Protein AF-A0A7S0Y2X8-F1 (afdb_monomer_lite)

Organism: Hemiselmis andersenii (NCBI:txid464988)

Foldseek 3Di:
DVVVCPPPDLPPPPPDAADEDPDPLVCPVVSLVVDDPVCNLRYEADDQPAFPSGPLPDPHHKYKLDLKDWDDDDPPDPTGQIGRQQLLMEMEHDCRVVVCVVCVVNVRRYHDDDPLSRVLSSVLSLLLLLQQLLQCVLVVHFASLVCLVPPVVSSLVSSVLSVVCCCVVVVHDHDPPSSVSSSSSSNRDGDTRDQALRSCVVLQVQQVVCVVVVHHRSNVSSNVSCVVVVNYDD

pLDDT: mean 84.45, std 15.98, range [30.27, 98.25]

Radius of gyration: 18.48 Å; chains: 1; bounding box: 47×38×49 Å

Sequence (234 aa):
EYKYQLREHPGNAPKDGPIYLAVPTEKIDELYEATPEERRDDLVYMGSHGDDAGPSKKEGGTKAAIFFQVDTPTDGEPYGKVIDPSGMSVVSGKWAGDFARRCMKADIQTHIGTPEQLEAAQLTYLLWLCSVHTVGKLHGKVHVAEVEKEHGEEFESMLRELAGVLVKEKGVTLIDDFVTRLREYTAGLDARVVVKPARHKMFWDISQAHRQNKEEDPCPQHSKALKKLKAIPS

Structure (mmCIF, N/CA/C/O backbone):
data_AF-A0A7S0Y2X8-F1
#
_entry.id   AF-A0A7S0Y2X8-F1
#
loop_
_atom_site.group_PDB
_atom_site.id
_atom_site.type_symbol
_atom_site.label_atom_id
_atom_site.label_alt_id
_atom_site.label_comp_id
_atom_site.label_asym_id
_atom_site.label_entity_id
_atom_site.label_seq_id
_atom_site.pdbx_PDB_ins_code
_atom_site.Cartn_x
_atom_site.Cartn_y
_atom_site.Cartn_z
_atom_site.occupancy
_atom_site.B_iso_or_equiv
_atom_site.auth_seq_id
_atom_site.auth_comp_id
_atom_site.auth_asym_id
_atom_site.auth_atom_id
_atom_site.pdbx_PDB_model_num
ATOM 1 N N . GLU A 1 1 ? 10.217 15.573 -19.623 1.00 33.38 1 GLU A N 1
ATOM 2 C CA . GLU A 1 1 ? 10.209 14.436 -20.575 1.00 33.38 1 GLU A CA 1
ATOM 3 C C . GLU A 1 1 ? 9.087 13.409 -20.366 1.00 33.38 1 GLU A C 1
ATOM 5 O O . GLU A 1 1 ? 8.541 12.959 -21.359 1.00 33.38 1 GLU A O 1
ATOM 10 N N . TYR A 1 2 ? 8.619 13.095 -19.149 1.00 34.34 2 TYR A N 1
ATOM 11 C CA . TYR A 1 2 ? 7.525 12.110 -18.966 1.00 34.34 2 TYR A CA 1
ATOM 12 C C . TYR A 1 2 ? 6.131 12.542 -19.471 1.00 34.34 2 TYR A C 1
ATOM 14 O O . TYR A 1 2 ? 5.359 11.710 -19.935 1.00 34.34 2 TYR A O 1
ATOM 22 N N . LYS A 1 3 ? 5.812 13.847 -19.494 1.00 30.27 3 LYS A N 1
ATOM 23 C CA . LYS A 1 3 ? 4.599 14.358 -20.176 1.00 30.27 3 LYS A CA 1
ATOM 24 C C . LYS A 1 3 ? 4.653 14.224 -21.708 1.00 30.27 3 LYS A C 1
ATOM 26 O O . LYS A 1 3 ? 3.606 14.276 -22.345 1.00 30.27 3 LYS A O 1
ATOM 31 N N . TYR A 1 4 ? 5.845 14.047 -22.284 1.00 34.72 4 TYR A N 1
ATOM 32 C CA . TYR A 1 4 ? 6.052 13.875 -23.727 1.00 34.72 4 TYR A CA 1
ATOM 33 C C . TYR A 1 4 ? 5.829 12.421 -24.184 1.00 34.72 4 TYR A C 1
ATOM 35 O O . TYR A 1 4 ? 5.588 12.182 -25.359 1.00 34.72 4 TYR A O 1
ATOM 43 N N . GLN A 1 5 ? 5.848 11.448 -23.264 1.00 40.06 5 GLN A N 1
ATOM 44 C CA . GLN A 1 5 ? 5.756 10.020 -23.595 1.00 40.06 5 GLN A CA 1
ATOM 45 C C . GLN A 1 5 ? 4.328 9.500 -23.818 1.00 40.06 5 GLN A C 1
ATOM 47 O O . GLN A 1 5 ? 4.178 8.378 -24.280 1.00 40.06 5 GLN A O 1
ATOM 52 N N . LEU A 1 6 ? 3.292 10.283 -23.495 1.00 42.75 6 LEU A N 1
ATOM 53 C CA . LEU A 1 6 ? 1.897 9.815 -23.507 1.00 42.75 6 LEU A CA 1
ATOM 54 C C . LEU A 1 6 ? 0.998 10.499 -24.547 1.00 42.75 6 LEU A C 1
ATOM 56 O O . LEU A 1 6 ? -0.088 9.997 -24.810 1.00 42.75 6 LEU A O 1
ATOM 60 N N . ARG A 1 7 ? 1.395 11.646 -25.120 1.00 37.41 7 ARG A N 1
ATOM 61 C CA . ARG A 1 7 ? 0.496 12.451 -25.976 1.00 37.41 7 ARG A CA 1
ATOM 62 C C . ARG A 1 7 ? 0.634 12.230 -27.479 1.00 37.41 7 ARG A C 1
ATOM 64 O O . ARG A 1 7 ? -0.347 12.459 -28.172 1.00 37.41 7 ARG A O 1
ATOM 71 N N . GLU A 1 8 ? 1.784 11.778 -27.975 1.00 37.84 8 GLU A N 1
ATOM 72 C CA . GLU A 1 8 ? 1.970 11.554 -29.424 1.00 37.84 8 GLU A CA 1
ATOM 73 C C . GLU A 1 8 ? 2.206 10.080 -29.793 1.00 37.84 8 GLU A C 1
ATOM 75 O O . GLU A 1 8 ? 1.960 9.686 -30.929 1.00 37.84 8 GLU A O 1
ATOM 80 N N . HIS A 1 9 ? 2.564 9.238 -28.816 1.00 39.06 9 HIS A N 1
ATOM 81 C CA . HIS A 1 9 ? 2.716 7.791 -28.973 1.00 39.06 9 HIS A CA 1
ATOM 82 C C . HIS A 1 9 ? 2.269 7.084 -27.685 1.00 39.06 9 HIS A C 1
ATOM 84 O O . HIS A 1 9 ? 3.020 7.120 -26.708 1.00 39.06 9 HIS A O 1
ATOM 90 N N . PRO A 1 10 ? 1.104 6.415 -27.625 1.00 38.31 10 PRO A N 1
ATOM 91 C CA . PRO A 1 10 ? 0.863 5.437 -26.572 1.00 38.31 10 PRO A CA 1
ATOM 92 C C . PRO A 1 10 ? 1.810 4.258 -26.838 1.00 38.31 10 PRO A C 1
ATOM 94 O O . PRO A 1 10 ? 1.466 3.323 -27.548 1.00 38.31 10 PRO A O 1
ATOM 97 N N . GLY A 1 11 ? 3.063 4.362 -26.387 1.00 39.34 11 GLY A N 1
ATOM 98 C CA . GLY A 1 11 ? 4.087 3.364 -26.694 1.00 39.34 11 GLY A CA 1
ATOM 99 C C . GLY A 1 11 ? 5.382 3.879 -27.318 1.00 39.34 11 GLY A C 1
ATOM 100 O O . GLY A 1 11 ? 5.992 3.142 -28.080 1.00 39.34 11 GLY A O 1
ATOM 101 N N . ASN A 1 12 ? 5.929 5.016 -26.866 1.00 43.09 12 ASN A N 1
ATOM 102 C CA . ASN A 1 12 ? 7.400 5.206 -26.871 1.00 43.09 12 ASN A CA 1
ATOM 103 C C . ASN A 1 12 ? 8.146 4.159 -25.999 1.00 43.09 12 ASN A C 1
ATOM 105 O O . ASN A 1 12 ? 9.334 4.300 -25.703 1.00 43.09 12 ASN A O 1
ATOM 109 N N . ALA A 1 13 ? 7.443 3.110 -25.566 1.00 52.34 13 ALA A N 1
ATOM 110 C CA . ALA A 1 13 ? 8.020 1.854 -25.163 1.00 52.34 13 ALA A CA 1
ATOM 111 C C . ALA A 1 13 ? 9.008 1.373 -26.237 1.00 52.34 13 ALA A C 1
ATOM 113 O O . ALA A 1 13 ? 8.710 1.441 -27.433 1.00 52.34 13 ALA A O 1
ATOM 114 N N . PRO A 1 14 ? 10.179 0.864 -25.838 1.00 57.53 14 PRO A N 1
ATOM 115 C CA . PRO A 1 14 ? 11.075 0.233 -26.788 1.00 57.53 14 PRO A CA 1
ATOM 116 C C . PRO A 1 14 ? 10.335 -0.875 -27.560 1.00 57.53 14 PRO A C 1
ATOM 118 O O . PRO A 1 14 ? 9.385 -1.492 -27.056 1.00 57.53 14 PRO A O 1
ATOM 121 N N . LYS A 1 15 ? 10.764 -1.097 -28.812 1.00 68.44 15 LYS A N 1
ATOM 122 C CA . LYS A 1 15 ? 10.198 -2.123 -29.707 1.00 68.44 15 LYS A CA 1
ATOM 123 C C . LYS A 1 15 ? 10.088 -3.479 -29.004 1.00 68.44 15 LYS A C 1
ATOM 125 O O . LYS A 1 15 ? 9.090 -4.164 -29.175 1.00 68.44 15 LYS A O 1
ATOM 130 N N . ASP A 1 16 ? 11.069 -3.764 -28.153 1.00 78.50 16 ASP A N 1
ATOM 131 C CA . ASP A 1 16 ? 11.144 -4.928 -27.285 1.00 78.50 16 ASP A CA 1
ATOM 132 C C . ASP A 1 16 ? 11.442 -4.476 -25.847 1.00 78.50 16 ASP A C 1
ATOM 134 O O . ASP A 1 16 ? 12.113 -3.461 -25.638 1.00 78.50 16 ASP A O 1
ATOM 138 N N . GLY A 1 17 ? 10.992 -5.237 -24.848 1.00 87.06 17 GLY A N 1
ATOM 139 C CA . GLY A 1 17 ? 11.314 -4.982 -23.441 1.00 87.06 17 GLY A CA 1
ATOM 140 C C . GLY A 1 17 ? 10.153 -4.443 -22.597 1.00 87.06 17 GLY A C 1
ATOM 141 O O . GLY A 1 17 ? 9.041 -4.288 -23.106 1.00 87.06 17 GLY A O 1
ATOM 142 N N . PRO A 1 18 ? 10.412 -4.158 -21.304 1.00 90.88 18 PRO A N 1
ATOM 143 C CA . PRO A 1 18 ? 9.388 -3.779 -20.333 1.00 90.88 18 PRO A CA 1
ATOM 144 C C . PRO A 1 18 ? 8.778 -2.397 -20.602 1.00 90.88 18 PRO A C 1
ATOM 146 O O . PRO A 1 18 ? 9.479 -1.446 -20.956 1.00 90.88 18 PRO A O 1
ATOM 149 N N . ILE A 1 19 ? 7.481 -2.274 -20.322 1.00 89.56 19 ILE A N 1
ATOM 150 C CA . ILE A 1 19 ? 6.670 -1.057 -20.425 1.00 89.56 19 ILE A CA 1
ATOM 151 C C . ILE A 1 19 ? 6.228 -0.646 -19.017 1.00 89.56 19 ILE A C 1
ATOM 153 O O . ILE A 1 19 ? 5.256 -1.165 -18.474 1.00 89.56 19 ILE A O 1
ATOM 157 N N . TYR A 1 20 ? 6.952 0.284 -18.396 1.00 87.25 20 TYR A N 1
ATOM 158 C CA . TYR A 1 20 ? 6.671 0.711 -17.023 1.00 87.25 20 TYR A CA 1
ATOM 159 C C . TYR A 1 20 ? 5.468 1.656 -16.946 1.00 87.25 20 TYR A C 1
ATOM 161 O O . TYR A 1 20 ? 5.492 2.760 -17.490 1.00 87.25 20 TYR A O 1
ATOM 169 N N . LEU A 1 21 ? 4.437 1.255 -16.202 1.00 85.44 21 LEU A N 1
ATOM 170 C CA . LEU A 1 21 ? 3.247 2.061 -15.942 1.00 85.44 21 LEU A CA 1
ATOM 171 C C . LEU A 1 21 ? 3.426 2.877 -14.656 1.00 85.44 21 LEU A C 1
ATOM 173 O O . LEU A 1 21 ? 2.938 2.504 -13.593 1.00 85.44 21 LEU A O 1
ATOM 177 N N . ALA A 1 22 ? 4.139 4.002 -14.762 1.00 80.62 22 ALA A N 1
ATOM 178 C CA . ALA A 1 22 ? 4.328 4.986 -13.688 1.00 80.62 22 ALA A CA 1
ATOM 179 C C . ALA A 1 22 ? 3.207 6.044 -13.684 1.00 80.62 22 ALA A C 1
ATOM 181 O O . ALA A 1 22 ? 3.465 7.245 -13.789 1.00 80.62 22 ALA A O 1
ATOM 182 N N . VAL A 1 23 ? 1.950 5.604 -13.649 1.00 78.44 23 VAL A N 1
ATOM 183 C CA . VAL A 1 23 ? 0.778 6.484 -13.778 1.00 78.44 23 VAL A CA 1
ATOM 184 C C . VAL A 1 23 ? -0.193 6.307 -12.609 1.00 78.44 23 VAL A C 1
ATOM 186 O O . VAL A 1 23 ? -0.158 5.273 -11.942 1.00 78.44 23 VAL A O 1
ATOM 189 N N . PRO A 1 24 ? -1.079 7.286 -12.346 1.00 77.06 24 PRO A N 1
ATOM 190 C CA . PRO A 1 24 ? -2.172 7.105 -11.394 1.00 77.06 24 PRO A CA 1
ATOM 191 C C . PRO A 1 24 ? -3.040 5.884 -11.733 1.00 77.06 24 PRO A C 1
ATOM 193 O O . PRO A 1 24 ? -3.244 5.589 -12.913 1.00 77.06 24 PRO A O 1
ATOM 196 N N . THR A 1 25 ? -3.577 5.201 -10.714 1.00 77.12 25 THR A N 1
ATOM 197 C CA . THR A 1 25 ? -4.365 3.966 -10.882 1.00 77.12 25 THR A CA 1
ATOM 198 C C . THR A 1 25 ? -5.511 4.131 -11.882 1.00 77.12 25 THR A C 1
ATOM 200 O O . THR A 1 25 ? -5.731 3.262 -12.718 1.00 77.12 25 THR A O 1
ATOM 203 N N . GLU A 1 26 ? -6.187 5.280 -11.873 1.00 78.00 26 GLU A N 1
ATOM 204 C CA . GLU A 1 26 ? -7.304 5.596 -12.770 1.00 78.00 26 GLU A CA 1
ATOM 205 C C . GLU A 1 26 ? -6.934 5.651 -14.264 1.00 78.00 26 GLU A C 1
ATOM 207 O O . GLU A 1 26 ? -7.820 5.709 -15.113 1.00 78.00 26 GLU A O 1
ATOM 212 N N . LYS A 1 27 ? -5.639 5.651 -14.603 1.00 82.06 27 LYS A N 1
ATOM 213 C CA . LYS A 1 27 ? -5.141 5.626 -15.986 1.00 82.06 27 LYS A CA 1
ATOM 214 C C . LYS A 1 27 ? -4.746 4.240 -16.477 1.00 82.06 27 LYS A C 1
ATOM 216 O O . LYS A 1 27 ? -4.478 4.076 -17.663 1.00 82.06 27 LYS A O 1
ATOM 221 N N . ILE A 1 28 ? -4.708 3.247 -15.596 1.00 82.75 28 ILE A N 1
ATOM 222 C CA . ILE A 1 28 ? -4.168 1.924 -15.921 1.00 82.75 28 ILE A CA 1
ATOM 223 C C . ILE A 1 28 ? -5.065 1.182 -16.912 1.00 82.75 28 ILE A C 1
ATOM 225 O O . ILE A 1 28 ? -4.545 0.561 -17.835 1.00 82.75 28 ILE A O 1
ATOM 229 N N . ASP A 1 29 ? -6.387 1.296 -16.778 1.00 83.88 29 ASP A N 1
ATOM 230 C CA . ASP A 1 29 ? -7.337 0.689 -17.718 1.00 83.88 29 ASP A CA 1
ATOM 231 C C . ASP A 1 29 ? -7.189 1.264 -19.131 1.00 83.88 29 ASP A C 1
ATOM 233 O O . ASP A 1 29 ? -7.045 0.514 -20.092 1.00 83.88 29 ASP A O 1
ATOM 237 N N . GLU A 1 30 ? -7.148 2.595 -19.245 1.00 85.19 30 GLU A N 1
ATOM 238 C CA . GLU A 1 30 ? -6.971 3.307 -20.517 1.00 85.19 30 GLU A CA 1
ATOM 239 C C . GLU A 1 30 ? -5.682 2.868 -21.232 1.00 85.19 30 GLU A C 1
ATOM 241 O O . GLU A 1 30 ? -5.696 2.579 -22.427 1.00 85.19 30 GLU A O 1
ATOM 246 N N . LEU A 1 31 ? -4.570 2.767 -20.497 1.00 85.06 31 LEU A N 1
ATOM 247 C CA . LEU A 1 31 ? -3.279 2.369 -21.065 1.00 85.06 31 LEU A CA 1
ATOM 248 C C . LEU A 1 31 ? -3.208 0.884 -21.410 1.00 85.06 31 LEU A C 1
ATOM 250 O O . LEU A 1 31 ? -2.575 0.527 -22.401 1.00 85.06 31 LEU A O 1
ATOM 254 N N . TYR A 1 32 ? -3.848 0.021 -20.621 1.00 85.50 32 TYR A N 1
ATOM 255 C CA . TYR A 1 32 ? -3.933 -1.404 -20.925 1.00 85.50 32 TYR A CA 1
ATOM 256 C C . TYR A 1 32 ? -4.665 -1.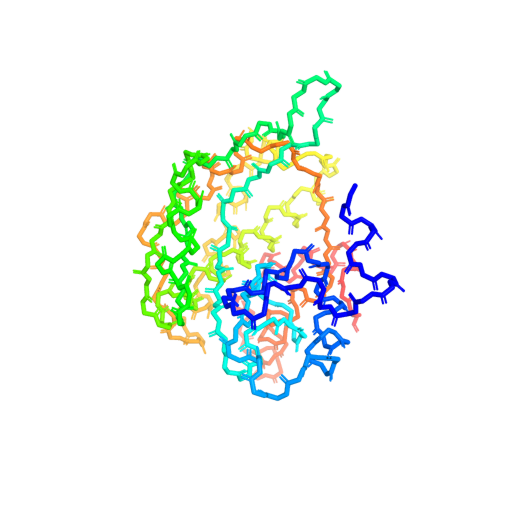643 -22.249 1.00 85.50 32 TYR A C 1
ATOM 258 O O . TYR A 1 32 ? -4.159 -2.367 -23.105 1.00 85.50 32 TYR A O 1
ATOM 266 N N . GLU A 1 33 ? -5.812 -0.988 -22.453 1.00 86.19 33 GLU A N 1
ATOM 267 C CA . GLU A 1 33 ? -6.576 -1.121 -23.699 1.00 86.19 33 GLU A CA 1
ATOM 268 C C . GLU A 1 33 ? -5.852 -0.508 -24.901 1.00 86.19 33 GLU A C 1
ATOM 270 O O . GLU A 1 33 ? -5.926 -1.047 -26.002 1.00 86.19 33 GLU A O 1
ATOM 275 N N . ALA A 1 34 ? -5.101 0.577 -24.695 1.00 85.81 34 ALA A N 1
ATOM 276 C CA . ALA A 1 34 ? -4.277 1.179 -25.741 1.00 85.81 34 ALA A CA 1
ATOM 277 C C . ALA A 1 34 ? -3.017 0.359 -26.089 1.00 85.81 34 ALA A C 1
ATOM 279 O O . ALA A 1 34 ? -2.386 0.622 -27.114 1.00 85.81 34 ALA A O 1
ATOM 280 N N . THR A 1 35 ? -2.624 -0.608 -25.253 1.00 85.56 35 THR A N 1
ATOM 281 C CA . THR A 1 35 ? -1.435 -1.441 -25.478 1.00 85.56 35 THR A CA 1
ATOM 282 C C . THR A 1 35 ? -1.774 -2.601 -26.424 1.00 85.56 35 THR A C 1
ATOM 284 O O . THR A 1 35 ? -2.715 -3.346 -26.128 1.00 85.56 35 THR A O 1
ATOM 287 N N . PRO A 1 36 ? -1.006 -2.803 -27.520 1.00 87.19 36 PRO A N 1
ATOM 288 C CA . PRO A 1 36 ? -1.179 -3.950 -28.413 1.00 87.19 36 PRO A CA 1
ATOM 289 C C . PRO A 1 36 ? -1.192 -5.269 -27.641 1.00 87.19 36 PRO A C 1
ATOM 291 O O . PRO A 1 36 ? -0.416 -5.436 -26.697 1.00 87.19 36 PRO A O 1
ATOM 294 N N . GLU A 1 37 ? -2.069 -6.197 -28.022 1.00 88.56 37 GLU A N 1
ATOM 295 C CA . GLU A 1 37 ? -2.319 -7.431 -27.269 1.00 88.56 37 GLU A CA 1
ATOM 296 C C . GLU A 1 37 ? -1.032 -8.232 -27.034 1.00 88.56 37 GLU A C 1
ATOM 298 O O . GLU A 1 37 ? -0.732 -8.626 -25.908 1.00 88.56 37 GLU A O 1
ATOM 303 N N . GLU A 1 38 ? -0.197 -8.347 -28.065 1.00 88.88 38 GLU A N 1
ATOM 304 C CA . GLU A 1 38 ? 1.095 -9.030 -28.040 1.00 88.88 38 GLU A CA 1
ATOM 305 C C . GLU A 1 38 ? 2.143 -8.360 -27.134 1.00 88.88 38 GLU A C 1
ATOM 307 O O . GLU A 1 38 ? 3.166 -8.963 -26.810 1.00 88.88 38 GLU A O 1
ATOM 312 N N . ARG A 1 39 ? 1.897 -7.113 -26.714 1.00 88.75 39 ARG A N 1
ATOM 313 C CA . ARG A 1 39 ? 2.752 -6.329 -25.811 1.00 88.75 39 ARG A CA 1
ATOM 314 C C . ARG A 1 39 ? 2.183 -6.214 -24.397 1.00 88.75 39 ARG A C 1
ATOM 316 O O . ARG A 1 39 ? 2.855 -5.655 -23.532 1.00 88.75 39 ARG A O 1
ATOM 323 N N . ARG A 1 40 ? 0.986 -6.743 -24.110 1.00 89.19 40 ARG A N 1
ATOM 324 C CA . ARG A 1 40 ? 0.372 -6.651 -22.769 1.00 89.19 40 ARG A CA 1
ATOM 325 C C . ARG A 1 40 ? 1.196 -7.365 -21.697 1.00 89.19 40 ARG A C 1
ATOM 327 O O . ARG A 1 40 ? 1.325 -6.851 -20.590 1.00 89.19 40 ARG A O 1
ATOM 334 N N . ASP A 1 41 ? 1.861 -8.464 -22.049 1.00 91.50 41 ASP A N 1
ATOM 335 C CA . ASP A 1 41 ? 2.801 -9.153 -21.153 1.00 91.50 41 ASP A CA 1
ATOM 336 C C . ASP A 1 41 ? 4.080 -8.362 -20.860 1.00 91.50 41 ASP A C 1
ATOM 338 O O . ASP A 1 41 ? 4.834 -8.710 -19.945 1.00 91.50 41 ASP A O 1
ATOM 342 N N . ASP A 1 42 ? 4.333 -7.286 -21.609 1.00 91.69 42 ASP A N 1
ATOM 343 C CA . ASP A 1 42 ? 5.441 -6.382 -21.337 1.00 91.69 42 ASP A CA 1
ATOM 344 C C . ASP A 1 42 ? 5.112 -5.272 -20.348 1.00 91.69 42 ASP A C 1
ATOM 346 O O . ASP A 1 42 ? 6.024 -4.594 -19.872 1.00 91.69 42 ASP A O 1
ATOM 350 N N . LEU A 1 43 ? 3.842 -5.108 -19.983 1.00 90.88 43 LEU A N 1
ATOM 351 C CA . LEU A 1 43 ? 3.430 -4.124 -18.994 1.00 90.88 43 LEU A CA 1
ATOM 352 C C . LEU A 1 43 ? 4.038 -4.448 -17.627 1.00 90.88 43 LEU A C 1
ATOM 354 O O . LEU A 1 43 ? 3.981 -5.578 -17.140 1.00 90.88 43 LEU A O 1
ATOM 358 N N . VAL A 1 44 ? 4.612 -3.428 -16.995 1.00 91.12 44 VAL A N 1
ATOM 359 C CA . VAL A 1 44 ? 5.107 -3.471 -15.622 1.00 91.12 44 VAL A CA 1
ATOM 360 C C . VAL A 1 44 ? 4.278 -2.508 -14.791 1.00 91.12 44 VAL A C 1
ATOM 362 O O . VAL A 1 44 ? 4.433 -1.288 -14.872 1.00 91.12 44 VAL A O 1
ATOM 365 N N . TYR A 1 45 ? 3.381 -3.065 -13.991 1.00 88.56 45 TYR A N 1
ATOM 366 C CA . TYR A 1 45 ? 2.488 -2.318 -13.129 1.00 88.56 45 TYR A CA 1
ATOM 367 C C . TYR A 1 45 ? 3.192 -1.918 -11.836 1.00 88.56 45 TYR A C 1
ATOM 369 O O . TYR A 1 45 ? 3.681 -2.769 -11.093 1.00 88.56 45 TYR A O 1
ATOM 377 N N . MET A 1 46 ? 3.206 -0.616 -11.567 1.00 79.69 46 MET A N 1
ATOM 378 C CA . MET A 1 46 ? 3.869 -0.009 -10.418 1.00 79.69 46 MET A CA 1
ATOM 379 C C . MET A 1 46 ? 2.840 0.859 -9.697 1.00 79.69 46 MET A C 1
ATOM 381 O O . MET A 1 46 ? 2.488 1.931 -10.183 1.00 79.69 46 MET A O 1
ATOM 385 N N . GLY A 1 47 ? 2.290 0.404 -8.574 1.00 68.25 47 GLY A N 1
ATOM 386 C CA . GLY A 1 47 ? 1.284 1.207 -7.884 1.00 68.25 47 GLY A CA 1
ATOM 387 C C . GLY A 1 47 ? 0.775 0.612 -6.585 1.00 68.25 47 GLY A C 1
ATOM 388 O O . GLY A 1 47 ? 1.026 -0.544 -6.260 1.00 68.25 47 GLY A O 1
ATOM 389 N N . SER A 1 48 ? 0.017 1.423 -5.849 1.00 60.16 48 SER A N 1
ATOM 390 C CA . SER A 1 48 ? -0.698 0.964 -4.664 1.00 60.16 48 SER A CA 1
ATOM 391 C C . SER A 1 48 ? -1.795 -0.004 -5.095 1.00 60.16 48 SER A C 1
ATOM 393 O O . SER A 1 48 ? -2.757 0.405 -5.743 1.00 60.16 48 SER A O 1
ATOM 395 N N . HIS A 1 49 ? -1.643 -1.280 -4.778 1.00 58.19 49 HIS A N 1
ATOM 396 C CA . HIS A 1 49 ? -2.630 -2.306 -5.087 1.00 58.19 49 HIS A CA 1
ATOM 397 C C . HIS A 1 49 ? -3.578 -2.430 -3.884 1.00 58.19 49 HIS A C 1
ATOM 399 O O . HIS A 1 49 ? -3.123 -2.631 -2.761 1.00 58.19 49 HIS A O 1
ATOM 405 N N . GLY A 1 50 ? -4.881 -2.216 -4.090 1.00 49.34 50 GLY A N 1
ATOM 406 C CA . GLY A 1 50 ? -5.867 -2.290 -3.002 1.00 49.34 50 GLY A CA 1
ATOM 407 C C . GLY A 1 50 ? -7.186 -1.547 -3.226 1.00 49.34 50 GLY A C 1
ATOM 408 O O . GLY A 1 50 ? -8.091 -1.651 -2.406 1.00 49.34 50 GLY A O 1
ATOM 409 N N . ASP A 1 51 ? -7.324 -0.808 -4.324 1.00 52.53 51 ASP A N 1
ATOM 410 C CA . ASP A 1 51 ? -8.614 -0.387 -4.859 1.00 52.53 51 ASP A CA 1
ATOM 411 C C . ASP A 1 51 ? -9.146 -1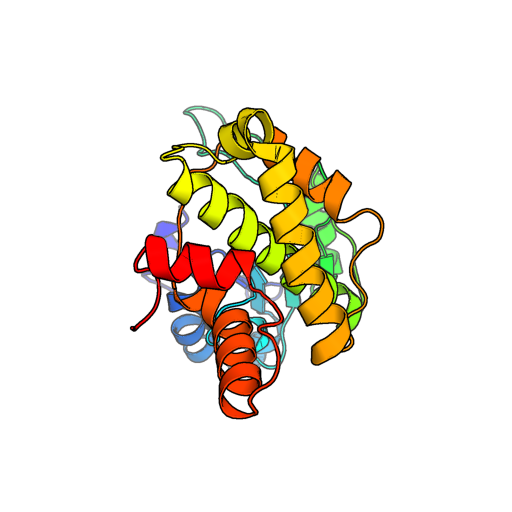.436 -5.846 1.00 52.53 51 ASP A C 1
ATOM 413 O O . ASP A 1 51 ? -8.398 -2.115 -6.548 1.00 52.53 51 ASP A O 1
ATOM 417 N N . ASP A 1 52 ? -10.470 -1.561 -5.929 1.00 48.69 52 ASP A N 1
ATOM 418 C CA . ASP A 1 52 ? -11.166 -2.484 -6.835 1.00 48.69 52 ASP A CA 1
ATOM 419 C C . ASP A 1 52 ? -10.866 -2.267 -8.338 1.00 48.69 52 ASP A C 1
ATOM 421 O O . ASP A 1 52 ? -11.357 -3.037 -9.164 1.00 48.69 52 ASP A O 1
ATOM 425 N N . ALA A 1 53 ? -10.058 -1.261 -8.685 1.00 47.38 53 ALA A N 1
ATOM 426 C CA . ALA A 1 53 ? -9.617 -0.891 -10.030 1.00 47.38 53 ALA A CA 1
ATOM 427 C C . ALA A 1 53 ? -8.084 -1.010 -10.229 1.00 47.38 53 ALA A C 1
ATOM 429 O O . ALA A 1 53 ? -7.543 -0.530 -11.221 1.00 47.38 53 ALA A O 1
ATOM 430 N N . GLY A 1 54 ? -7.362 -1.610 -9.276 1.00 57.00 54 GLY A N 1
ATOM 431 C CA . GLY A 1 54 ? -5.905 -1.683 -9.306 1.00 57.00 54 GLY A CA 1
ATOM 432 C C . GLY A 1 54 ? -5.322 -2.711 -10.297 1.00 57.00 54 GLY A C 1
ATOM 433 O O . GLY A 1 54 ? -6.009 -3.634 -10.744 1.00 57.00 54 GLY A O 1
ATOM 434 N N . PRO A 1 55 ? -4.008 -2.631 -10.579 1.00 57.16 55 PRO A N 1
ATOM 435 C CA . PRO A 1 55 ? -3.268 -3.567 -11.437 1.00 57.16 55 PRO A CA 1
ATOM 436 C C . PRO A 1 55 ? -3.371 -5.045 -11.094 1.00 57.16 55 PRO A C 1
ATOM 438 O O . PRO A 1 55 ? -3.120 -5.899 -11.943 1.00 57.16 55 PRO A O 1
ATOM 441 N N . SER A 1 56 ? -3.718 -5.362 -9.848 1.00 57.91 56 SER A N 1
ATOM 442 C CA . SER A 1 56 ? -3.892 -6.734 -9.388 1.00 57.91 56 SER A CA 1
ATOM 443 C C . SER A 1 56 ? -4.910 -7.499 -10.240 1.00 57.91 56 SER A C 1
ATOM 445 O O . SER A 1 56 ? -4.692 -8.686 -10.478 1.00 57.91 56 SER A O 1
ATOM 447 N N . LYS A 1 57 ? -5.927 -6.820 -10.797 1.00 65.31 57 LYS A N 1
ATOM 448 C CA . LYS A 1 57 ? -6.980 -7.418 -11.639 1.00 65.31 57 LYS A CA 1
ATOM 449 C C . LYS A 1 57 ? -6.628 -7.557 -13.125 1.00 65.31 57 LYS A C 1
ATOM 451 O O . LYS A 1 57 ? -7.422 -8.128 -13.865 1.00 65.31 57 LYS A O 1
ATOM 456 N N . LYS A 1 58 ? -5.481 -7.043 -13.587 1.00 73.56 58 LYS A N 1
ATOM 457 C CA . LYS A 1 58 ? -5.065 -7.214 -14.987 1.00 73.56 58 LYS A CA 1
ATOM 458 C C . LYS A 1 58 ? -4.390 -8.564 -15.187 1.00 73.56 58 LYS A C 1
ATOM 460 O O . LYS A 1 58 ? -3.544 -8.967 -14.383 1.00 73.56 58 LYS A O 1
ATOM 465 N N . GLU A 1 59 ? -4.802 -9.259 -16.241 1.00 75.06 59 GLU A N 1
ATOM 466 C CA . GLU A 1 59 ? -4.148 -10.481 -16.692 1.00 75.06 59 GLU A CA 1
ATOM 467 C C . GLU A 1 59 ? -2.808 -10.151 -17.349 1.00 75.06 59 GLU A C 1
ATOM 469 O O . GLU A 1 59 ? -2.668 -9.125 -18.021 1.00 75.06 59 GLU A O 1
ATOM 474 N N . GLY A 1 60 ? -1.837 -11.040 -17.145 1.00 82.12 60 GLY A N 1
ATOM 475 C CA . GLY A 1 60 ? -0.497 -10.898 -17.698 1.00 82.12 60 GLY A CA 1
ATOM 476 C C . GLY A 1 60 ? 0.349 -9.805 -17.041 1.00 82.12 60 GLY A C 1
ATOM 477 O O . GLY A 1 60 ? -0.002 -9.203 -16.018 1.00 82.12 60 GLY A O 1
ATOM 478 N N . GLY A 1 61 ? 1.514 -9.587 -17.643 1.00 90.31 61 GLY A N 1
ATOM 479 C CA . GLY A 1 61 ? 2.468 -8.560 -17.235 1.00 90.31 61 GLY A CA 1
ATOM 480 C C . GLY A 1 61 ? 3.228 -8.852 -15.936 1.00 90.31 61 GLY A C 1
ATOM 481 O O . GLY A 1 61 ? 3.174 -9.925 -15.335 1.00 90.31 61 GLY A O 1
ATOM 482 N N . THR A 1 62 ? 4.006 -7.860 -15.515 1.00 93.12 62 THR A N 1
ATOM 483 C CA . THR A 1 62 ? 4.816 -7.867 -14.289 1.00 93.12 62 THR A CA 1
ATOM 484 C C . THR A 1 62 ? 4.213 -6.899 -13.289 1.00 93.12 62 THR A C 1
ATOM 486 O O . THR A 1 62 ? 3.860 -5.783 -13.651 1.00 93.12 62 THR A O 1
ATOM 489 N N . LYS A 1 63 ? 4.104 -7.286 -12.023 1.00 91.50 63 LYS A N 1
ATOM 490 C CA . LYS A 1 63 ? 3.468 -6.479 -10.976 1.00 91.50 63 LYS A CA 1
ATOM 491 C C . LYS A 1 63 ? 4.464 -6.219 -9.853 1.00 91.50 63 LYS A C 1
ATOM 493 O O . LYS A 1 63 ? 5.149 -7.144 -9.420 1.00 91.50 63 LYS A O 1
ATOM 498 N N . ALA A 1 64 ? 4.537 -4.973 -9.394 1.00 90.50 64 ALA A N 1
ATOM 499 C CA . ALA A 1 64 ? 5.436 -4.542 -8.331 1.00 90.50 64 ALA A CA 1
ATOM 500 C C . ALA A 1 64 ? 4.668 -3.832 -7.205 1.00 90.50 64 ALA A C 1
ATOM 502 O O . ALA A 1 64 ? 4.051 -2.788 -7.421 1.00 90.50 64 ALA A O 1
ATOM 503 N N . ALA A 1 65 ? 4.762 -4.377 -5.993 1.00 89.62 65 ALA A N 1
ATOM 504 C CA . ALA A 1 65 ? 4.425 -3.681 -4.759 1.00 89.62 65 ALA A CA 1
ATOM 505 C C . ALA A 1 65 ? 5.631 -2.833 -4.334 1.00 89.62 65 ALA A C 1
ATOM 507 O O . ALA A 1 65 ? 6.721 -3.362 -4.119 1.00 89.62 65 ALA A O 1
ATOM 508 N N . ILE A 1 66 ? 5.440 -1.518 -4.244 1.00 87.81 66 ILE A N 1
ATOM 509 C CA . ILE A 1 66 ? 6.518 -0.544 -4.046 1.00 87.81 66 ILE A CA 1
ATOM 510 C C . ILE A 1 66 ? 6.447 0.048 -2.637 1.00 87.81 66 ILE A C 1
ATOM 512 O O . ILE A 1 66 ? 5.439 0.644 -2.264 1.00 87.81 66 ILE A O 1
ATOM 516 N N . PHE A 1 67 ? 7.551 -0.071 -1.897 1.00 87.81 67 PHE A N 1
ATOM 517 C CA . PHE A 1 67 ? 7.759 0.494 -0.561 1.00 87.81 67 PHE A CA 1
ATOM 518 C C . PHE A 1 67 ? 8.937 1.473 -0.548 1.00 87.81 67 PHE A C 1
ATOM 520 O O . PHE A 1 67 ? 9.795 1.433 0.326 1.00 87.81 67 PHE A O 1
ATOM 527 N N . PHE A 1 68 ? 8.970 2.377 -1.524 1.00 86.12 68 PHE A N 1
ATOM 528 C CA . PHE A 1 68 ? 9.930 3.472 -1.555 1.00 86.12 68 PHE A CA 1
ATOM 529 C C . PHE A 1 68 ? 9.257 4.775 -1.985 1.00 86.12 68 PHE A C 1
ATOM 531 O O . PHE A 1 68 ? 8.222 4.767 -2.655 1.00 86.12 68 PHE A O 1
ATOM 538 N N . GLN A 1 69 ? 9.847 5.900 -1.596 1.00 81.25 69 GLN A N 1
ATOM 539 C CA . GLN A 1 69 ? 9.503 7.225 -2.103 1.00 81.25 69 GLN A CA 1
ATOM 540 C C . GLN A 1 69 ? 10.688 7.777 -2.891 1.00 81.25 69 GLN A C 1
ATOM 542 O O . GLN A 1 69 ? 11.844 7.551 -2.541 1.00 81.25 69 GLN A O 1
ATOM 547 N N . VAL A 1 70 ? 10.384 8.487 -3.973 1.00 77.94 70 VAL A N 1
ATOM 548 C CA . VAL A 1 70 ? 11.354 9.302 -4.699 1.00 77.94 70 VAL A CA 1
ATOM 549 C C . VAL A 1 70 ? 10.885 10.738 -4.562 1.00 77.94 70 VAL A C 1
ATOM 551 O O . VAL A 1 70 ? 9.741 11.044 -4.913 1.00 77.94 70 VAL A O 1
ATOM 554 N N . ASP A 1 71 ? 11.735 11.602 -4.019 1.00 71.69 71 ASP A N 1
ATOM 555 C CA . ASP A 1 71 ? 11.403 13.016 -3.886 1.00 71.69 71 ASP A CA 1
ATOM 556 C C . ASP A 1 71 ? 11.251 13.685 -5.258 1.00 71.69 71 ASP A C 1
ATOM 558 O O . ASP A 1 71 ? 11.684 13.178 -6.298 1.00 71.69 71 ASP A O 1
ATOM 562 N N . THR A 1 72 ? 10.607 14.852 -5.275 1.00 65.88 72 THR A N 1
ATOM 563 C CA . THR A 1 72 ? 10.557 15.644 -6.508 1.00 65.88 72 THR A CA 1
ATOM 564 C C . THR A 1 72 ? 11.983 16.087 -6.850 1.00 65.88 72 THR A C 1
ATOM 566 O O . THR A 1 72 ? 12.664 16.596 -5.959 1.00 65.88 72 THR A O 1
ATOM 569 N N . PRO A 1 73 ? 12.453 15.915 -8.100 1.00 61.19 73 PRO A N 1
ATOM 570 C CA . PRO A 1 73 ? 13.773 16.390 -8.494 1.00 61.19 73 PRO A CA 1
ATOM 571 C C . PRO A 1 73 ? 13.922 17.886 -8.200 1.00 61.19 73 PRO A C 1
ATOM 573 O O . PRO A 1 73 ? 13.027 18.674 -8.515 1.00 61.19 73 PRO A O 1
ATOM 576 N N . THR A 1 74 ? 15.043 18.274 -7.601 1.00 61.03 74 THR A N 1
ATOM 577 C CA . THR A 1 74 ? 15.471 19.675 -7.508 1.00 61.03 74 THR A CA 1
ATOM 578 C C . THR A 1 74 ? 16.345 20.023 -8.708 1.00 61.03 74 THR A C 1
ATOM 580 O O . THR A 1 74 ? 16.964 19.137 -9.299 1.00 61.03 74 THR A O 1
ATOM 583 N N . ASP A 1 75 ? 16.427 21.305 -9.069 1.00 56.41 75 ASP A N 1
ATOM 584 C CA . ASP A 1 75 ? 17.278 21.756 -10.176 1.00 56.41 75 ASP A CA 1
ATOM 585 C C . ASP A 1 75 ? 18.721 21.237 -10.014 1.00 56.41 75 ASP A C 1
ATOM 587 O O . ASP A 1 75 ? 19.374 21.492 -9.003 1.00 56.41 75 ASP A O 1
ATOM 591 N N . GLY A 1 76 ? 19.210 20.502 -11.018 1.00 54.69 76 GLY A N 1
ATOM 592 C CA . GLY A 1 76 ? 20.573 19.957 -11.064 1.00 54.69 76 GLY A CA 1
ATOM 593 C C . GLY A 1 76 ? 20.711 18.466 -10.732 1.00 54.69 76 GLY A C 1
ATOM 594 O O . GLY A 1 76 ? 21.730 17.883 -11.091 1.00 54.69 76 GLY A O 1
ATOM 595 N N . GLU A 1 77 ? 19.693 17.830 -10.145 1.00 56.41 77 GLU A N 1
ATOM 596 C CA . GLU A 1 77 ? 19.684 16.388 -9.859 1.00 56.41 77 GLU A CA 1
ATOM 597 C C . GLU A 1 77 ? 18.709 15.668 -10.813 1.00 56.41 77 GLU A C 1
ATOM 599 O O . GLU A 1 77 ? 17.525 16.014 -10.863 1.00 56.41 77 GLU A O 1
ATOM 604 N N . PRO A 1 78 ? 19.158 14.669 -11.598 1.00 52.22 78 PRO A N 1
ATOM 605 C CA . PRO A 1 78 ? 18.300 13.991 -12.572 1.00 52.22 78 PRO A CA 1
ATOM 606 C C . PRO A 1 78 ? 17.186 13.155 -11.918 1.00 52.22 78 PRO A C 1
ATOM 608 O O . PRO A 1 78 ? 16.178 12.868 -12.566 1.00 52.22 78 PRO A O 1
ATOM 611 N N . TYR A 1 79 ? 17.349 12.786 -10.642 1.00 63.47 79 TYR A N 1
ATOM 612 C CA . TYR A 1 79 ? 16.390 12.017 -9.850 1.00 63.47 79 TYR A CA 1
ATOM 613 C C . TYR A 1 79 ? 16.340 12.578 -8.424 1.00 63.47 79 TYR A C 1
ATOM 615 O O . TYR A 1 79 ? 17.363 12.997 -7.891 1.00 63.47 79 TYR A O 1
ATOM 623 N N . GLY A 1 80 ? 15.158 12.605 -7.802 1.00 64.81 80 GLY A N 1
ATOM 624 C CA . GLY A 1 80 ? 15.048 12.983 -6.393 1.00 64.81 80 GLY A CA 1
ATOM 625 C C . GLY A 1 80 ? 15.644 11.926 -5.464 1.00 64.81 80 GLY A C 1
ATOM 626 O O . GLY A 1 80 ? 15.937 10.801 -5.876 1.00 64.81 80 GLY A O 1
ATOM 627 N N . LYS A 1 81 ? 15.803 12.283 -4.188 1.00 73.81 81 LYS A N 1
ATOM 628 C CA . LYS A 1 81 ? 16.293 11.366 -3.157 1.00 73.81 81 LYS A CA 1
ATOM 629 C C . LYS A 1 81 ? 15.384 10.139 -3.056 1.00 73.81 81 LYS A C 1
ATOM 631 O O . LYS A 1 81 ? 14.163 10.270 -2.972 1.00 73.81 81 LYS A O 1
ATOM 636 N N . VAL A 1 82 ? 15.999 8.960 -3.036 1.00 77.12 82 VAL A N 1
ATOM 637 C CA . VAL A 1 82 ? 15.322 7.685 -2.790 1.00 77.12 82 VAL A CA 1
ATOM 638 C C . VAL A 1 82 ? 15.222 7.437 -1.287 1.00 77.12 82 VAL A C 1
ATOM 640 O O . VAL A 1 82 ? 16.188 7.614 -0.544 1.00 77.12 82 VAL A O 1
ATOM 643 N N . ILE A 1 83 ? 14.042 7.016 -0.844 1.00 77.25 83 ILE A N 1
ATOM 644 C CA . ILE A 1 83 ? 13.735 6.649 0.535 1.00 77.25 83 ILE A CA 1
ATOM 645 C C . ILE A 1 83 ? 13.170 5.225 0.515 1.00 77.25 83 ILE A C 1
ATOM 647 O O . ILE A 1 83 ? 12.004 5.039 0.172 1.00 77.25 83 ILE A O 1
ATOM 651 N N . ASP A 1 84 ? 13.990 4.234 0.878 1.00 81.38 84 ASP A N 1
ATOM 652 C CA . ASP A 1 84 ? 13.602 2.821 1.049 1.00 81.38 84 ASP A CA 1
ATOM 653 C C . ASP A 1 84 ? 14.053 2.291 2.426 1.00 81.38 84 ASP A C 1
ATOM 655 O O . ASP A 1 84 ? 15.007 1.525 2.541 1.00 81.38 84 ASP A O 1
ATOM 659 N N . PRO A 1 85 ? 13.414 2.736 3.516 1.00 69.00 85 PRO A N 1
ATOM 660 C CA . PRO A 1 85 ? 13.822 2.381 4.876 1.00 69.00 85 PRO A CA 1
ATOM 661 C C . PRO A 1 85 ? 13.451 0.945 5.273 1.00 69.00 85 PRO A C 1
ATOM 663 O O . PRO A 1 85 ? 13.839 0.514 6.350 1.00 69.00 85 PRO A O 1
ATOM 666 N N . SER A 1 86 ? 12.682 0.215 4.454 1.00 74.75 86 SER A N 1
ATOM 667 C CA . SER A 1 86 ? 12.081 -1.064 4.865 1.00 74.75 86 SER A CA 1
ATOM 668 C C . SER A 1 86 ? 12.449 -2.261 3.990 1.00 74.75 86 SER A C 1
ATOM 670 O O . SER A 1 86 ? 12.256 -3.405 4.412 1.00 74.75 86 SER A O 1
ATOM 672 N N . GLY A 1 87 ? 12.927 -2.021 2.762 1.00 80.12 87 GLY A N 1
ATOM 673 C CA . GLY A 1 87 ? 13.266 -3.067 1.800 1.00 80.12 87 GLY A CA 1
ATOM 674 C C . GLY A 1 87 ? 12.103 -4.007 1.476 1.00 80.12 87 GLY A C 1
ATOM 675 O O . GLY A 1 87 ? 12.324 -5.149 1.090 1.00 80.12 87 GLY A O 1
ATOM 676 N N . MET A 1 88 ? 10.854 -3.567 1.669 1.00 88.38 88 MET A N 1
ATOM 677 C CA . MET A 1 88 ? 9.657 -4.408 1.532 1.00 88.38 88 MET A CA 1
ATOM 678 C C . MET A 1 88 ? 9.116 -4.491 0.101 1.00 88.38 88 MET A C 1
ATOM 680 O O . MET A 1 88 ? 8.085 -5.124 -0.128 1.00 88.38 88 MET A O 1
ATOM 684 N N . SER A 1 89 ? 9.776 -3.859 -0.872 1.00 91.56 89 SER A N 1
ATOM 685 C CA . SER A 1 89 ? 9.316 -3.891 -2.260 1.00 91.56 89 SER A CA 1
ATOM 686 C C . SER A 1 89 ? 9.403 -5.311 -2.826 1.00 91.56 89 SER A C 1
ATOM 688 O O . SER A 1 89 ? 10.437 -5.973 -2.718 1.00 91.56 89 SER A O 1
ATOM 690 N N . VAL A 1 90 ? 8.328 -5.774 -3.467 1.00 92.81 90 VAL A N 1
ATOM 691 C CA . VAL A 1 90 ? 8.237 -7.107 -4.081 1.00 92.81 90 VAL A CA 1
ATOM 692 C C . VAL A 1 90 ? 7.790 -6.967 -5.528 1.00 92.81 90 VAL A C 1
ATOM 694 O O . VAL A 1 90 ? 6.860 -6.222 -5.823 1.00 92.81 90 VAL A O 1
ATOM 697 N N . VAL A 1 91 ? 8.418 -7.709 -6.436 1.00 94.19 91 VAL A N 1
ATOM 698 C CA . VAL A 1 91 ? 8.044 -7.776 -7.852 1.00 94.19 91 VAL A CA 1
ATOM 699 C C . VAL A 1 91 ? 7.872 -9.224 -8.300 1.00 94.19 91 VAL A C 1
ATOM 701 O O . VAL A 1 91 ? 8.635 -10.103 -7.905 1.00 94.19 91 VAL A O 1
ATOM 704 N N . SER A 1 92 ? 6.880 -9.478 -9.150 1.00 93.75 92 SER A N 1
ATOM 705 C CA . SER A 1 92 ? 6.643 -10.792 -9.750 1.00 93.75 92 SER A CA 1
ATOM 706 C C . SER A 1 92 ? 6.208 -10.661 -11.211 1.00 93.75 92 SER A C 1
ATOM 708 O O . SER A 1 92 ? 5.523 -9.703 -11.571 1.00 93.75 92 SER A O 1
ATOM 710 N N . GLY A 1 93 ? 6.612 -11.611 -12.057 1.00 93.69 93 GLY A N 1
ATOM 711 C CA . GLY A 1 93 ? 6.269 -11.667 -13.484 1.00 93.69 93 GLY A CA 1
ATOM 712 C C . GLY A 1 93 ? 7.469 -11.602 -14.435 1.00 93.69 93 GLY A C 1
ATOM 713 O O . GLY A 1 93 ? 8.627 -11.595 -14.011 1.00 93.69 93 GLY A O 1
ATOM 714 N N . LYS A 1 94 ? 7.177 -11.562 -15.742 1.00 94.62 94 LYS A N 1
ATOM 715 C CA . LYS A 1 94 ? 8.143 -11.669 -16.857 1.00 94.62 94 LYS A CA 1
ATOM 716 C C . LYS A 1 94 ? 9.379 -10.773 -16.705 1.00 94.62 94 LYS A C 1
ATOM 718 O O . LYS A 1 94 ? 10.502 -11.219 -16.917 1.00 94.62 94 LYS A O 1
ATOM 723 N N . TRP A 1 95 ? 9.172 -9.520 -16.313 1.00 95.31 95 TRP A N 1
ATOM 724 C CA . TRP A 1 95 ? 10.189 -8.473 -16.226 1.00 95.31 95 TRP A CA 1
ATOM 725 C C . TRP A 1 95 ? 10.667 -8.205 -14.795 1.00 95.31 95 TRP A C 1
ATOM 727 O O . TRP A 1 95 ? 11.319 -7.190 -14.545 1.00 95.31 95 TRP A O 1
ATOM 737 N N . ALA A 1 96 ? 10.386 -9.105 -13.846 1.00 95.38 96 ALA A N 1
ATOM 738 C CA . ALA A 1 96 ? 10.791 -8.954 -12.448 1.00 95.38 96 ALA A CA 1
ATOM 739 C C . ALA A 1 96 ? 12.309 -8.770 -12.293 1.00 95.38 96 ALA A C 1
ATOM 741 O O . ALA A 1 96 ? 12.756 -7.899 -11.549 1.00 95.38 96 ALA A O 1
ATOM 742 N N . GLY A 1 97 ? 13.105 -9.527 -13.057 1.00 95.12 97 GLY A N 1
ATOM 743 C CA . GLY A 1 97 ? 14.563 -9.391 -13.073 1.00 95.12 97 GLY A CA 1
ATOM 744 C C . GLY A 1 97 ? 15.036 -8.023 -13.570 1.00 95.12 97 GLY A C 1
ATOM 745 O O . GLY A 1 97 ? 15.930 -7.426 -12.974 1.00 95.12 97 GLY A O 1
ATOM 746 N N . ASP A 1 98 ? 14.432 -7.500 -14.639 1.00 93.62 98 ASP A N 1
ATOM 747 C CA . ASP A 1 98 ? 14.746 -6.170 -15.172 1.00 93.62 98 ASP A CA 1
ATOM 748 C C . ASP A 1 98 ? 14.343 -5.053 -14.214 1.00 93.62 98 ASP A C 1
ATOM 750 O O . ASP A 1 98 ? 15.116 -4.117 -14.006 1.00 93.62 98 ASP A O 1
ATOM 754 N N . PHE A 1 99 ? 13.166 -5.166 -13.598 1.00 92.12 99 PHE A N 1
ATOM 755 C CA . PHE A 1 99 ? 12.707 -4.235 -12.573 1.00 92.12 99 PHE A CA 1
ATOM 756 C C . PHE A 1 99 ? 13.661 -4.225 -11.369 1.00 92.12 99 PHE A C 1
ATOM 758 O O . PHE A 1 99 ? 14.196 -3.171 -11.033 1.00 92.12 99 PHE A O 1
ATOM 765 N N . ALA A 1 100 ? 13.972 -5.391 -10.793 1.00 92.44 100 ALA A N 1
ATOM 766 C CA . ALA A 1 100 ? 14.874 -5.498 -9.646 1.00 92.44 100 ALA A CA 1
ATOM 767 C C . ALA A 1 100 ? 16.280 -4.951 -9.954 1.00 92.44 100 ALA A C 1
ATOM 769 O O . ALA A 1 100 ? 16.847 -4.212 -9.152 1.00 92.44 100 ALA A O 1
ATOM 770 N N . ARG A 1 101 ? 16.827 -5.223 -11.152 1.00 90.00 101 ARG A N 1
ATOM 771 C CA . ARG A 1 101 ? 18.111 -4.642 -11.591 1.00 90.00 101 ARG A CA 1
ATOM 772 C C . ARG A 1 101 ? 18.071 -3.118 -11.691 1.00 90.00 101 ARG A C 1
ATOM 774 O O . ARG A 1 101 ? 19.088 -2.479 -11.436 1.00 90.00 101 ARG A O 1
ATOM 781 N N . ARG A 1 102 ? 16.944 -2.526 -12.101 1.00 89.06 102 ARG A N 1
ATOM 782 C CA . ARG A 1 102 ? 16.781 -1.063 -12.146 1.00 89.06 102 ARG A CA 1
ATOM 783 C C . ARG A 1 102 ? 16.681 -0.469 -10.746 1.00 89.06 102 ARG A C 1
ATOM 785 O O . ARG A 1 102 ? 17.365 0.514 -10.495 1.00 89.06 102 ARG A O 1
ATOM 792 N N . CYS A 1 103 ? 15.907 -1.084 -9.856 1.00 88.19 103 CYS A N 1
ATOM 793 C CA . CYS A 1 103 ? 15.813 -0.691 -8.449 1.00 88.19 103 CYS A CA 1
ATOM 794 C C . CYS A 1 103 ? 17.185 -0.710 -7.765 1.00 88.19 103 CYS A C 1
ATOM 796 O O . CYS A 1 103 ? 17.590 0.291 -7.187 1.00 88.19 103 CYS A O 1
ATOM 798 N N . MET A 1 104 ? 17.958 -1.782 -7.950 1.00 87.62 104 MET A N 1
ATOM 799 C CA . MET A 1 104 ? 19.303 -1.906 -7.382 1.00 87.62 104 MET A CA 1
ATOM 800 C C . MET A 1 104 ? 20.261 -0.795 -7.843 1.00 87.62 104 MET A C 1
ATOM 802 O O . MET A 1 104 ? 21.091 -0.348 -7.065 1.00 87.62 104 MET A O 1
ATOM 806 N N . LYS A 1 105 ? 20.152 -0.311 -9.090 1.00 85.19 105 LYS A N 1
ATOM 807 C CA . LYS A 1 105 ? 20.967 0.823 -9.581 1.00 85.19 105 LYS A CA 1
ATOM 808 C C . LYS A 1 105 ? 20.636 2.156 -8.903 1.00 85.19 105 LYS A C 1
ATOM 810 O O . LYS A 1 105 ? 21.401 3.100 -9.058 1.00 85.19 105 LYS A O 1
ATOM 815 N N . ALA A 1 106 ? 19.492 2.233 -8.235 1.00 82.19 106 ALA A N 1
ATOM 816 C CA . ALA A 1 106 ? 19.026 3.387 -7.478 1.00 82.19 106 ALA A CA 1
ATOM 817 C C . ALA A 1 106 ? 19.050 3.120 -5.962 1.00 82.19 106 ALA A C 1
ATOM 819 O O . ALA A 1 106 ? 18.348 3.804 -5.224 1.00 82.19 106 ALA A O 1
ATOM 820 N N . ASP A 1 107 ? 19.795 2.099 -5.517 1.00 84.69 107 ASP A N 1
ATOM 821 C CA . ASP A 1 107 ? 19.885 1.668 -4.117 1.00 84.69 107 ASP A CA 1
ATOM 822 C C . ASP A 1 107 ? 18.523 1.327 -3.477 1.00 84.69 1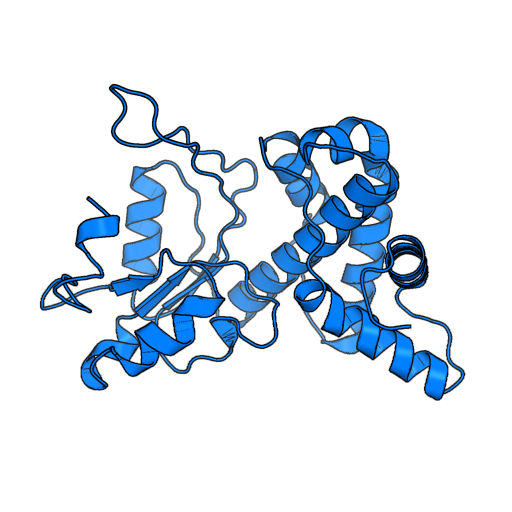07 ASP A C 1
ATOM 824 O O . ASP A 1 107 ? 18.337 1.435 -2.268 1.00 84.69 107 ASP A O 1
ATOM 828 N N . ILE A 1 108 ? 17.561 0.882 -4.295 1.00 87.56 108 ILE A N 1
ATOM 829 C CA . ILE A 1 108 ? 16.257 0.379 -3.849 1.00 87.56 108 ILE A CA 1
ATOM 830 C C . ILE A 1 108 ? 16.346 -1.136 -3.702 1.00 87.56 108 ILE A C 1
ATOM 832 O O . ILE A 1 108 ? 16.624 -1.854 -4.672 1.00 87.56 108 ILE A O 1
ATOM 836 N N . GLN A 1 109 ? 16.030 -1.640 -2.514 1.00 88.56 109 GLN A N 1
ATOM 837 C CA . GLN A 1 109 ? 15.931 -3.068 -2.273 1.00 88.56 109 GLN A CA 1
ATOM 838 C C . GLN A 1 109 ? 14.590 -3.580 -2.808 1.00 88.56 109 GLN A C 1
ATOM 840 O O . GLN A 1 109 ? 13.511 -3.068 -2.516 1.00 88.56 109 GLN A O 1
ATOM 845 N N . THR A 1 110 ? 14.644 -4.602 -3.658 1.00 92.19 110 THR A N 1
ATOM 846 C CA . THR A 1 110 ? 13.449 -5.215 -4.240 1.00 92.19 110 THR A CA 1
ATOM 847 C C . THR A 1 110 ? 13.622 -6.718 -4.325 1.00 92.19 110 THR A C 1
ATOM 849 O O . THR A 1 110 ? 14.592 -7.217 -4.896 1.00 92.19 110 THR A O 1
ATOM 852 N N . HIS A 1 111 ? 12.646 -7.440 -3.793 1.00 93.88 111 HIS A N 1
ATOM 853 C CA . HIS A 1 111 ? 12.610 -8.891 -3.808 1.00 93.88 111 HIS A CA 1
ATOM 854 C C . HIS A 1 111 ? 11.827 -9.392 -5.022 1.00 93.88 111 HIS A C 1
ATOM 856 O O . HIS A 1 111 ? 10.701 -8.966 -5.270 1.00 93.88 111 HIS A O 1
ATOM 862 N N . ILE A 1 112 ? 12.410 -10.322 -5.777 1.00 96.19 112 ILE A N 1
ATOM 863 C CA . ILE A 1 112 ? 11.658 -11.084 -6.777 1.00 96.19 112 ILE A CA 1
ATOM 864 C C . ILE A 1 112 ? 10.910 -12.183 -6.022 1.00 96.19 112 ILE A C 1
ATOM 866 O O . ILE A 1 112 ? 11.548 -13.049 -5.427 1.00 96.19 112 ILE A O 1
ATOM 870 N N . GLY A 1 113 ? 9.581 -12.111 -6.013 1.00 94.00 113 GLY A N 1
ATOM 871 C CA . GLY A 1 113 ? 8.724 -12.985 -5.213 1.00 94.00 113 GLY A CA 1
ATOM 872 C C . GLY A 1 113 ? 7.745 -13.813 -6.040 1.00 94.00 113 GLY A C 1
ATOM 873 O O . GLY A 1 113 ? 7.534 -13.574 -7.235 1.00 94.00 113 GLY A O 1
ATOM 874 N N . THR A 1 114 ? 7.117 -14.786 -5.383 1.00 92.88 114 THR A N 1
ATOM 875 C CA . THR A 1 114 ? 5.969 -15.518 -5.933 1.00 92.88 114 THR A CA 1
ATOM 876 C C . THR A 1 114 ? 4.730 -14.610 -6.014 1.00 92.88 114 THR A C 1
ATOM 878 O O . THR A 1 114 ? 4.707 -13.546 -5.383 1.00 92.88 114 THR A O 1
ATOM 881 N N . PRO A 1 115 ? 3.683 -14.994 -6.769 1.00 88.62 115 PRO A N 1
ATOM 882 C CA . PRO A 1 115 ? 2.416 -14.264 -6.777 1.00 88.62 115 PRO A CA 1
ATOM 883 C C . PRO A 1 115 ? 1.824 -14.049 -5.377 1.00 88.62 115 PRO A C 1
ATOM 885 O O . PRO A 1 115 ? 1.331 -12.963 -5.088 1.00 88.62 115 PRO A O 1
ATOM 888 N N . GLU A 1 116 ? 1.949 -15.033 -4.487 1.00 89.31 116 GLU A N 1
ATOM 889 C CA . GLU A 1 116 ? 1.444 -14.981 -3.110 1.00 89.31 116 GLU A CA 1
ATOM 890 C C . GLU A 1 116 ? 2.244 -13.990 -2.256 1.00 89.31 116 GLU A C 1
ATOM 892 O O . GLU A 1 116 ? 1.674 -13.213 -1.494 1.00 89.31 116 GLU A O 1
ATOM 897 N N . GLN A 1 117 ? 3.573 -13.965 -2.406 1.00 91.25 117 GLN A N 1
ATOM 898 C CA . GLN A 1 117 ? 4.424 -12.987 -1.719 1.00 91.25 117 GLN A CA 1
ATOM 899 C C . GLN A 1 117 ? 4.152 -11.563 -2.205 1.00 91.25 117 GLN A C 1
ATOM 901 O O . GLN A 1 117 ? 4.160 -10.615 -1.418 1.00 91.25 117 GLN A O 1
ATOM 906 N N . LEU A 1 118 ? 3.895 -11.406 -3.504 1.00 90.12 118 LEU A N 1
ATOM 907 C CA . LEU A 1 118 ? 3.483 -10.132 -4.068 1.00 90.12 118 LEU A CA 1
ATOM 908 C C . LEU A 1 118 ? 2.124 -9.704 -3.498 1.00 90.12 118 LEU A C 1
ATOM 910 O O . LEU A 1 118 ? 1.999 -8.565 -3.061 1.00 90.12 118 LEU A O 1
ATOM 914 N N . GLU A 1 119 ? 1.125 -10.587 -3.469 1.00 87.88 119 GLU A N 1
ATOM 915 C CA . GLU A 1 119 ? -0.186 -10.299 -2.875 1.00 87.88 119 GLU A CA 1
ATOM 916 C C . GLU A 1 119 ? -0.062 -9.894 -1.398 1.00 87.88 119 GLU A C 1
ATOM 918 O O . GLU A 1 119 ? -0.619 -8.875 -0.985 1.00 87.88 119 GLU A O 1
ATOM 923 N N . ALA A 1 120 ? 0.744 -10.616 -0.617 1.00 89.56 120 ALA A N 1
ATOM 924 C CA . ALA A 1 120 ? 1.032 -10.266 0.769 1.00 89.56 120 ALA A CA 1
ATOM 925 C C . ALA A 1 120 ? 1.640 -8.859 0.901 1.00 89.56 120 ALA A C 1
ATOM 927 O O . ALA A 1 120 ? 1.212 -8.076 1.753 1.00 89.56 120 ALA A O 1
ATOM 928 N N . ALA A 1 121 ? 2.594 -8.495 0.038 1.00 90.38 121 ALA A N 1
ATOM 929 C CA . ALA A 1 121 ? 3.200 -7.163 0.029 1.00 90.38 121 ALA A CA 1
ATOM 930 C C . ALA A 1 121 ? 2.194 -6.064 -0.352 1.00 90.38 121 ALA A C 1
ATOM 932 O O . ALA A 1 121 ? 2.154 -5.008 0.280 1.00 90.38 121 ALA A O 1
ATOM 933 N N . GLN A 1 122 ? 1.331 -6.319 -1.337 1.00 88.69 122 GLN A N 1
ATOM 934 C CA . GLN A 1 122 ? 0.261 -5.404 -1.745 1.00 88.69 122 GLN A CA 1
ATOM 935 C C . GLN A 1 122 ? -0.716 -5.127 -0.609 1.00 88.69 122 GLN A C 1
ATOM 937 O O . GLN A 1 122 ? -1.017 -3.976 -0.291 1.00 88.69 122 GLN A O 1
ATOM 942 N N . LEU A 1 123 ? -1.180 -6.193 0.034 1.00 89.94 123 LEU A N 1
ATOM 943 C CA . LEU A 1 123 ? -2.099 -6.104 1.154 1.00 89.94 123 LEU A CA 1
ATOM 944 C C . LEU A 1 123 ? -1.447 -5.438 2.367 1.00 89.94 123 LEU A C 1
ATOM 946 O O . LEU A 1 123 ? -2.082 -4.609 3.014 1.00 89.94 123 LEU A O 1
ATOM 950 N N . THR A 1 124 ? -0.163 -5.699 2.620 1.00 91.50 124 THR A N 1
ATOM 951 C CA . THR A 1 124 ? 0.619 -4.998 3.652 1.00 91.50 124 THR A CA 1
ATOM 952 C C . THR A 1 124 ? 0.691 -3.492 3.375 1.00 91.50 124 THR A C 1
ATOM 954 O O . THR A 1 124 ? 0.514 -2.679 4.283 1.00 91.50 124 THR A O 1
ATOM 957 N N . TYR A 1 125 ? 0.864 -3.086 2.114 1.00 90.25 125 TYR A N 1
ATOM 958 C CA . TYR A 1 125 ? 0.829 -1.671 1.739 1.00 90.25 125 TYR A CA 1
ATOM 959 C C . TYR A 1 125 ? -0.570 -1.063 1.912 1.00 90.25 125 TYR A C 1
ATOM 961 O O . TYR A 1 125 ? -0.712 0.075 2.363 1.00 90.25 125 TYR A O 1
ATOM 969 N N . LEU A 1 126 ? -1.629 -1.818 1.605 1.00 90.75 126 LEU A N 1
ATOM 970 C CA . LEU A 1 126 ? -3.007 -1.385 1.837 1.00 90.75 126 LEU A CA 1
ATOM 971 C C . LEU A 1 126 ? -3.308 -1.194 3.332 1.00 90.75 126 LEU A C 1
ATOM 973 O O .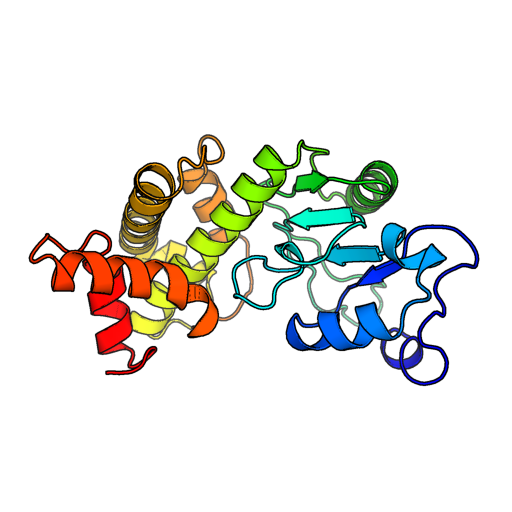 LEU A 1 126 ? -3.953 -0.204 3.688 1.00 90.75 126 LEU A O 1
ATOM 977 N N . LEU A 1 127 ? -2.817 -2.090 4.199 1.00 93.00 127 LEU A N 1
ATOM 978 C CA . LEU A 1 127 ? -2.892 -1.949 5.659 1.00 93.00 127 LEU A CA 1
ATOM 979 C C . LEU A 1 127 ? -2.254 -0.637 6.111 1.00 93.00 127 LEU A C 1
ATOM 981 O O . LEU A 1 127 ? -2.872 0.124 6.860 1.00 93.00 127 LEU A O 1
ATOM 985 N N . TRP A 1 128 ? -1.048 -0.353 5.615 1.00 94.50 128 TRP A N 1
ATOM 986 C CA . TRP A 1 128 ? -0.331 0.886 5.892 1.00 94.50 128 TRP A CA 1
ATOM 987 C C . TRP A 1 128 ? -1.136 2.114 5.484 1.00 94.50 128 TRP A C 1
ATOM 989 O O . TRP A 1 128 ? -1.438 2.954 6.333 1.00 94.50 128 TRP A O 1
ATOM 999 N N . LEU A 1 129 ? -1.560 2.175 4.215 1.00 93.62 129 LEU A N 1
ATOM 1000 C CA . LEU A 1 129 ? -2.368 3.270 3.682 1.00 93.62 129 LEU A CA 1
ATOM 1001 C C . LEU A 1 129 ? -3.643 3.475 4.501 1.00 93.62 129 LEU A C 1
ATOM 1003 O O . LEU A 1 129 ? -4.005 4.610 4.803 1.00 93.62 129 LEU A O 1
ATOM 1007 N N . CYS A 1 130 ? -4.341 2.394 4.852 1.00 95.44 130 CYS A N 1
ATOM 1008 C CA . CYS A 1 130 ? -5.566 2.496 5.628 1.00 95.44 130 CYS A CA 1
ATOM 1009 C C . CYS A 1 130 ? -5.299 3.023 7.036 1.00 95.44 130 CYS A C 1
ATOM 1011 O O . CYS A 1 130 ? -6.052 3.871 7.508 1.00 95.44 130 CYS A O 1
ATOM 1013 N N . SER A 1 131 ? -4.233 2.563 7.682 1.00 97.50 131 SER A N 1
ATOM 1014 C CA . SER A 1 131 ? -3.963 2.857 9.088 1.00 97.50 131 SER A CA 1
ATOM 1015 C C . SER A 1 131 ? -3.377 4.256 9.272 1.00 97.50 131 SER A C 1
ATOM 1017 O O . SER A 1 131 ? -3.993 5.105 9.920 1.00 97.50 131 SER A O 1
ATOM 1019 N N . VAL A 1 132 ? -2.239 4.551 8.632 1.00 97.19 132 VAL A N 1
ATOM 1020 C CA . VAL A 1 132 ? -1.510 5.812 8.847 1.00 97.19 132 VAL A CA 1
ATOM 1021 C C . VAL A 1 132 ? -2.337 7.023 8.422 1.00 97.19 132 VAL A C 1
ATOM 1023 O O . VAL A 1 132 ? -2.376 8.039 9.117 1.00 97.19 132 VAL A O 1
ATOM 1026 N N . HIS A 1 133 ? -3.062 6.918 7.303 1.00 96.44 133 HIS A N 1
ATOM 1027 C CA . HIS A 1 133 ? -3.856 8.035 6.811 1.00 96.44 133 HIS A CA 1
ATOM 1028 C C . HIS A 1 133 ? -5.122 8.257 7.638 1.00 96.44 133 HIS A C 1
ATOM 1030 O O . HIS A 1 133 ? -5.532 9.405 7.815 1.00 96.44 133 HIS A O 1
ATOM 1036 N N . THR A 1 134 ? -5.731 7.193 8.167 1.00 97.50 134 THR A N 1
ATOM 1037 C CA . THR A 1 134 ? -6.900 7.319 9.046 1.00 97.50 134 THR A CA 1
ATOM 1038 C C . THR A 1 134 ? -6.507 7.979 10.361 1.00 97.50 134 THR A C 1
ATOM 1040 O O . THR A 1 134 ? -7.115 8.985 10.730 1.00 97.50 134 THR A O 1
ATOM 1043 N N . VAL A 1 135 ? -5.460 7.482 11.030 1.00 98.12 135 VAL A N 1
ATOM 1044 C CA . VAL A 1 135 ? -4.967 8.062 12.292 1.00 98.12 135 VAL A CA 1
ATOM 1045 C C . VAL A 1 135 ? -4.503 9.501 12.077 1.00 98.12 135 VAL A C 1
ATOM 1047 O O . VAL A 1 135 ? -4.936 10.403 12.794 1.00 98.12 135 VAL A O 1
ATOM 1050 N N . GLY A 1 136 ? -3.724 9.767 11.025 1.00 97.69 136 GLY A N 1
ATOM 1051 C CA . GLY A 1 136 ? -3.306 11.129 10.700 1.00 97.69 136 GLY A CA 1
ATOM 1052 C C . GLY A 1 136 ? -4.484 12.076 10.488 1.00 97.69 136 GLY A C 1
ATOM 1053 O O . GLY A 1 136 ? -4.499 13.181 11.030 1.00 97.69 136 GLY A O 1
ATOM 1054 N N . LYS A 1 137 ? -5.523 11.643 9.763 1.00 97.44 137 LYS A N 1
ATOM 1055 C CA . LYS A 1 137 ? -6.696 12.484 9.501 1.00 97.44 137 LYS A CA 1
ATOM 1056 C C . LYS A 1 137 ? -7.527 12.721 10.762 1.00 97.44 137 LYS A C 1
ATOM 1058 O O . LYS A 1 137 ? -8.052 13.822 10.922 1.00 97.44 137 LYS A O 1
ATOM 1063 N N . LEU A 1 138 ? -7.636 11.729 11.648 1.00 96.94 138 LEU A N 1
ATOM 1064 C CA . LEU A 1 138 ? -8.332 11.855 12.934 1.00 96.94 138 LEU A CA 1
ATOM 1065 C C . LEU A 1 138 ? -7.715 12.924 13.837 1.00 96.94 138 LEU A C 1
ATOM 1067 O O . LEU A 1 138 ? -8.457 13.620 14.531 1.00 96.94 138 LEU A O 1
ATOM 1071 N N . HIS A 1 139 ? -6.389 13.055 13.799 1.00 96.88 139 HIS A N 1
ATOM 1072 C CA . HIS A 1 139 ? -5.622 13.988 14.631 1.00 96.88 139 HIS A CA 1
ATOM 1073 C C . HIS A 1 139 ? -5.204 15.269 13.904 1.00 96.88 139 HIS A C 1
ATOM 1075 O O . HIS A 1 139 ? -4.429 16.058 14.437 1.00 96.88 139 HIS A O 1
ATOM 1081 N N . GLY A 1 140 ? -5.707 15.492 12.686 1.00 92.88 140 GLY A N 1
ATOM 1082 C CA . GLY A 1 140 ? -5.404 16.691 11.904 1.00 92.88 140 GLY A CA 1
ATOM 1083 C C . GLY A 1 140 ? -3.937 16.816 11.477 1.00 92.88 140 GLY A C 1
ATOM 1084 O O . GLY A 1 140 ? -3.483 17.932 11.236 1.00 92.88 140 GLY A O 1
ATOM 1085 N N . LYS A 1 141 ? -3.199 15.702 11.385 1.00 93.12 141 LYS A N 1
ATOM 1086 C CA . LYS A 1 141 ? -1.799 15.685 10.934 1.00 93.12 141 LYS A CA 1
ATOM 1087 C C . LYS A 1 141 ? -1.696 15.947 9.443 1.00 93.12 141 LYS A C 1
ATOM 1089 O O . LYS A 1 141 ? -2.577 15.560 8.668 1.00 93.12 141 LYS A O 1
ATOM 1094 N N . VAL A 1 142 ? -0.603 16.594 9.051 1.00 86.75 142 VAL A N 1
ATOM 1095 C CA . VAL A 1 142 ? -0.346 16.934 7.652 1.00 86.75 142 VAL A CA 1
ATOM 1096 C C . VAL A 1 142 ? 0.560 15.886 7.022 1.00 86.75 142 VAL A C 1
ATOM 1098 O O . VAL A 1 142 ? 0.259 15.439 5.914 1.00 86.75 142 VAL A O 1
ATOM 1101 N N . HIS A 1 143 ? 1.602 15.444 7.729 1.00 94.50 143 HIS A N 1
ATOM 1102 C CA . HIS A 1 143 ? 2.593 14.486 7.243 1.00 94.50 143 HIS A CA 1
ATOM 1103 C C . HIS A 1 143 ? 2.476 13.130 7.947 1.00 94.50 143 HIS A C 1
ATOM 1105 O O . HIS A 1 143 ? 2.139 13.044 9.127 1.00 94.50 143 HIS A O 1
ATOM 1111 N N . VAL A 1 144 ? 2.762 12.047 7.221 1.00 94.25 144 VAL A N 1
ATOM 1112 C CA . VAL A 1 144 ? 2.684 10.678 7.760 1.00 94.25 144 VAL A CA 1
ATOM 1113 C C . VAL A 1 144 ? 3.718 10.425 8.861 1.00 94.25 144 VAL A C 1
ATOM 1115 O O . VAL A 1 144 ? 3.389 9.765 9.840 1.00 94.25 144 VAL A O 1
ATOM 1118 N N . ALA A 1 145 ? 4.9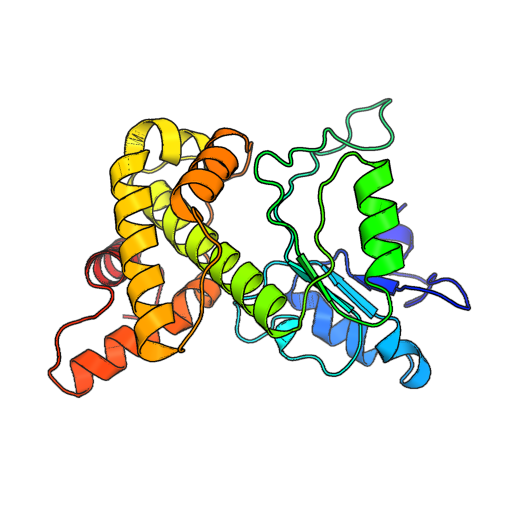14 11.017 8.779 1.00 94.06 145 ALA A N 1
ATOM 1119 C CA . ALA A 1 145 ? 5.934 10.887 9.822 1.00 94.06 145 ALA A CA 1
ATOM 1120 C C . ALA A 1 145 ? 5.492 11.478 11.178 1.00 94.06 145 ALA A C 1
ATOM 1122 O O . ALA A 1 145 ? 5.877 10.970 12.230 1.00 94.06 145 ALA A O 1
ATOM 1123 N N . GLU A 1 146 ? 4.633 12.508 11.181 1.00 96.69 146 GLU A N 1
ATOM 1124 C CA . GLU A 1 146 ? 4.046 13.056 12.417 1.00 96.69 146 GLU A CA 1
ATOM 1125 C C . GLU A 1 146 ? 3.112 12.046 13.096 1.00 96.69 146 GLU A C 1
ATOM 1127 O O . GLU A 1 146 ? 2.987 12.039 14.320 1.00 96.69 146 GLU A O 1
ATOM 1132 N N . VAL A 1 147 ? 2.464 11.178 12.311 1.00 97.62 147 VAL A N 1
ATOM 1133 C CA . VAL A 1 147 ? 1.577 10.130 12.827 1.00 97.62 147 VAL A CA 1
ATOM 1134 C C . VAL A 1 147 ? 2.375 9.105 13.616 1.00 97.62 147 VAL A C 1
ATOM 1136 O O . VAL A 1 147 ? 2.004 8.813 14.745 1.00 97.62 147 VAL A O 1
ATOM 1139 N N . GLU A 1 148 ? 3.484 8.605 13.067 1.00 96.31 148 GLU A N 1
ATOM 1140 C CA . GLU A 1 148 ? 4.357 7.672 13.792 1.00 96.31 148 GLU A CA 1
ATOM 1141 C C . GLU A 1 148 ? 4.930 8.319 15.057 1.00 96.31 148 GLU A C 1
ATOM 1143 O O . GLU A 1 148 ? 4.881 7.738 16.139 1.00 96.31 148 GLU A O 1
ATOM 1148 N N . LYS A 1 149 ? 5.408 9.562 14.945 1.00 96.94 149 LYS A N 1
ATOM 1149 C CA . LYS A 1 149 ? 6.034 10.281 16.058 1.00 96.94 149 LYS A CA 1
ATOM 1150 C C . LYS A 1 149 ? 5.081 10.550 17.227 1.00 96.94 149 LYS A C 1
ATOM 1152 O O . LYS A 1 149 ? 5.501 10.477 18.378 1.00 96.94 149 LYS A O 1
ATOM 1157 N N . GLU A 1 150 ? 3.834 10.927 16.949 1.00 97.69 150 GLU A N 1
ATOM 1158 C CA . GLU A 1 150 ? 2.908 11.444 17.972 1.00 97.69 150 GLU A CA 1
ATOM 1159 C C . GLU A 1 150 ? 1.755 10.486 18.295 1.00 97.69 150 GLU A C 1
ATOM 1161 O O . GLU A 1 150 ? 1.144 10.592 19.358 1.00 97.69 150 GLU A O 1
ATOM 1166 N N . HIS A 1 151 ? 1.463 9.545 17.397 1.00 97.88 151 HIS A N 1
ATOM 1167 C CA . HIS A 1 151 ? 0.345 8.605 17.487 1.00 97.88 151 HIS A CA 1
ATOM 1168 C C . HIS A 1 151 ? 0.739 7.174 17.072 1.00 97.88 151 HIS A C 1
ATOM 1170 O O . HIS A 1 151 ? -0.132 6.394 16.681 1.00 97.88 151 HIS A O 1
ATOM 1176 N N . GLY A 1 152 ? 2.027 6.812 17.171 1.00 97.31 152 GLY A N 1
ATOM 1177 C CA . GLY A 1 152 ? 2.560 5.511 16.743 1.00 97.31 152 GLY A CA 1
ATOM 1178 C C . GLY A 1 152 ? 1.843 4.305 17.356 1.00 97.31 152 GLY A C 1
ATOM 1179 O O . GLY A 1 152 ? 1.563 3.342 16.653 1.00 97.31 152 GLY A O 1
ATOM 1180 N N . GLU A 1 153 ? 1.435 4.383 18.625 1.00 98.19 153 GLU A N 1
ATOM 1181 C CA . GLU A 1 153 ? 0.671 3.310 19.286 1.00 98.19 153 GLU A CA 1
ATOM 1182 C C . GLU A 1 153 ? -0.738 3.129 18.696 1.00 98.19 153 GLU A C 1
ATOM 1184 O O . GLU A 1 153 ? -1.205 2.008 18.502 1.00 98.19 153 GLU A O 1
ATOM 1189 N N . GLU A 1 154 ? -1.433 4.224 18.363 1.00 98.25 154 GLU A N 1
ATOM 1190 C CA . GLU A 1 154 ? -2.757 4.144 17.732 1.00 98.25 154 GLU A CA 1
ATOM 1191 C C . GLU A 1 154 ? -2.653 3.651 16.284 1.00 98.25 154 GLU A C 1
ATOM 1193 O O . GLU A 1 154 ? -3.499 2.878 15.827 1.00 98.25 154 GLU A O 1
ATOM 1198 N N . PHE A 1 155 ? -1.602 4.076 15.579 1.00 98.12 155 PHE A N 1
ATOM 1199 C CA . PHE A 1 155 ? -1.263 3.596 14.245 1.00 98.12 155 PHE A CA 1
ATOM 1200 C C . PHE A 1 155 ? -0.946 2.096 14.244 1.00 98.12 155 PHE A C 1
ATOM 1202 O O . PHE A 1 155 ? -1.537 1.361 13.452 1.00 98.12 155 PHE A O 1
ATOM 1209 N N . GLU A 1 156 ? -0.100 1.622 15.157 1.00 98.12 156 GLU A N 1
ATOM 1210 C CA . GLU A 1 156 ? 0.186 0.199 15.336 1.00 98.12 156 GLU A CA 1
ATOM 1211 C C . GLU A 1 156 ? -1.074 -0.596 15.698 1.00 98.12 156 GLU A C 1
ATOM 1213 O O . GLU A 1 156 ? -1.325 -1.649 15.107 1.00 98.12 156 GLU A O 1
ATOM 1218 N N . SER A 1 157 ? -1.895 -0.098 16.627 1.00 98.25 157 SER A N 1
ATOM 1219 C CA . SER A 1 157 ? -3.146 -0.769 17.001 1.00 98.25 157 SER A CA 1
ATOM 1220 C C . SER A 1 157 ? -4.067 -0.941 15.793 1.00 98.25 157 SER A C 1
ATOM 1222 O O . SER A 1 157 ? -4.608 -2.027 15.578 1.00 98.25 157 SER A O 1
ATOM 1224 N N . MET A 1 158 ? -4.195 0.096 14.958 1.00 98.19 158 MET A N 1
ATOM 1225 C CA . MET A 1 158 ? -5.014 0.028 13.749 1.00 98.19 158 MET A CA 1
ATOM 1226 C C . MET A 1 158 ? -4.412 -0.926 12.706 1.00 98.19 158 MET A C 1
ATOM 1228 O O . MET A 1 158 ? -5.150 -1.690 12.088 1.00 98.19 158 MET A O 1
ATOM 1232 N N . LEU A 1 159 ? -3.081 -0.946 12.552 1.00 97.50 159 LEU A N 1
ATOM 1233 C CA . LEU A 1 159 ? -2.392 -1.914 11.691 1.00 97.50 159 LEU A CA 1
ATOM 1234 C C . LEU A 1 159 ? -2.711 -3.354 12.100 1.00 97.50 159 LEU A C 1
ATOM 1236 O O . LEU A 1 159 ? -3.033 -4.175 11.243 1.00 97.50 159 LEU A O 1
ATOM 1240 N N . ARG A 1 160 ? -2.627 -3.660 13.399 1.00 97.94 160 ARG A N 1
ATOM 1241 C CA . ARG A 1 160 ? -2.878 -5.004 13.938 1.00 97.94 160 ARG A CA 1
ATOM 1242 C C . ARG A 1 160 ? -4.339 -5.424 13.797 1.00 97.94 160 ARG A C 1
ATOM 1244 O O . ARG A 1 160 ? -4.589 -6.575 13.445 1.00 97.94 160 ARG A O 1
ATOM 1251 N N . GLU A 1 161 ? -5.283 -4.508 14.018 1.00 97.88 161 GLU A N 1
ATOM 1252 C CA . GLU A 1 161 ? -6.715 -4.752 13.795 1.00 97.88 161 GLU A CA 1
ATOM 1253 C C . GLU A 1 161 ? -6.976 -5.181 12.344 1.00 97.88 161 GLU A C 1
ATOM 1255 O O . GLU A 1 161 ? -7.486 -6.274 12.090 1.00 97.88 161 GLU A O 1
ATOM 1260 N N . LEU A 1 162 ? -6.556 -4.355 11.383 1.00 97.31 162 LEU A N 1
ATOM 1261 C CA . LEU A 1 162 ? -6.785 -4.622 9.964 1.00 97.31 162 LEU A CA 1
ATOM 1262 C C . LEU A 1 162 ? -6.024 -5.869 9.479 1.00 97.31 162 LEU A C 1
ATOM 1264 O O . LEU A 1 162 ? -6.539 -6.637 8.664 1.00 97.31 162 LEU A O 1
ATOM 1268 N N . ALA A 1 163 ? -4.819 -6.110 10.004 1.00 96.88 163 ALA A N 1
ATOM 1269 C CA . ALA A 1 163 ? -4.044 -7.316 9.727 1.00 96.88 163 ALA A CA 1
ATOM 1270 C C . ALA A 1 163 ? -4.777 -8.587 10.174 1.00 96.88 163 ALA A C 1
ATOM 1272 O O . ALA A 1 163 ? -4.832 -9.557 9.418 1.00 96.88 163 ALA A O 1
ATOM 1273 N N . GLY A 1 164 ? -5.384 -8.574 11.367 1.00 96.56 164 GLY A N 1
ATOM 1274 C CA . GLY A 1 164 ? -6.168 -9.699 11.879 1.00 96.56 164 GLY A CA 1
ATOM 1275 C C . GLY A 1 164 ? -7.313 -10.085 10.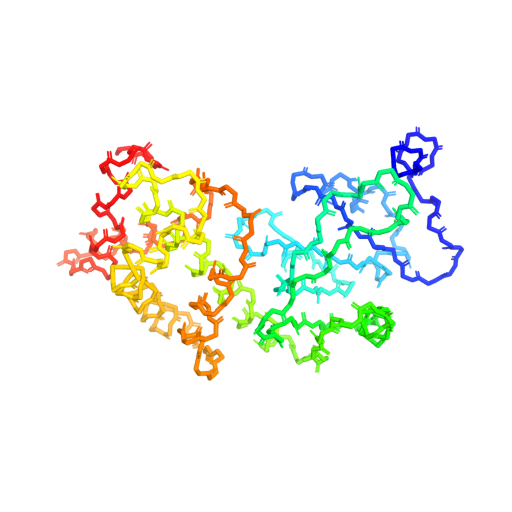944 1.00 96.56 164 GLY A C 1
ATOM 1276 O O . GLY A 1 164 ? -7.555 -11.270 10.715 1.00 96.56 164 GLY A O 1
ATOM 1277 N N . VAL A 1 165 ? -7.958 -9.092 10.327 1.00 95.50 165 VAL A N 1
ATOM 1278 C CA . VAL A 1 165 ? -9.019 -9.320 9.338 1.00 95.50 165 VAL A CA 1
ATOM 1279 C C . VAL A 1 165 ? -8.483 -9.939 8.054 1.00 95.50 165 VAL A C 1
ATOM 1281 O O . VAL A 1 165 ? -9.079 -10.888 7.555 1.00 95.50 165 VAL A O 1
ATOM 1284 N N . LEU A 1 166 ? -7.346 -9.478 7.530 1.00 92.75 166 LEU A N 1
ATOM 1285 C CA . LEU A 1 166 ? -6.750 -10.100 6.342 1.00 92.75 166 LEU A CA 1
ATOM 1286 C C . LEU A 1 166 ? -6.333 -11.553 6.592 1.00 92.75 166 LEU A C 1
ATOM 1288 O O . LEU A 1 166 ? -6.587 -12.420 5.759 1.00 92.75 166 LEU A O 1
ATOM 1292 N N . VAL A 1 167 ? -5.738 -11.845 7.748 1.00 94.56 167 VAL A N 1
ATOM 1293 C CA . VAL A 1 167 ? -5.348 -13.217 8.096 1.00 94.56 167 VAL A CA 1
ATOM 1294 C C . VAL A 1 167 ? -6.587 -14.108 8.220 1.00 94.56 167 VAL A C 1
ATOM 1296 O O . VAL A 1 167 ? -6.639 -15.176 7.615 1.00 94.56 167 VAL A O 1
ATOM 1299 N N . LYS A 1 168 ? -7.610 -13.662 8.958 1.00 94.44 168 LYS A N 1
ATOM 1300 C CA . LYS A 1 168 ? -8.801 -14.469 9.255 1.00 94.44 168 LYS A CA 1
ATOM 1301 C C . LYS A 1 168 ? -9.745 -14.626 8.060 1.00 94.44 168 LYS A C 1
ATOM 1303 O O . LYS A 1 168 ? -10.213 -15.727 7.801 1.00 94.44 168 LYS A O 1
ATOM 1308 N N . GLU A 1 169 ? -10.033 -13.539 7.348 1.00 90.94 169 GLU A N 1
ATOM 1309 C CA . GLU A 1 169 ? -11.066 -13.499 6.301 1.00 90.94 169 GLU A CA 1
ATOM 1310 C C . GLU A 1 169 ? -10.500 -13.742 4.894 1.00 90.94 169 GLU A C 1
ATOM 1312 O O . GLU A 1 169 ? -11.251 -14.073 3.975 1.00 90.94 169 GLU A O 1
ATOM 1317 N N . LYS A 1 170 ? -9.186 -13.555 4.691 1.00 86.00 170 LYS A N 1
ATOM 1318 C CA . LYS A 1 170 ? -8.524 -13.743 3.386 1.00 86.00 170 LYS A CA 1
ATOM 1319 C C . LYS A 1 170 ? -7.454 -14.834 3.382 1.00 86.00 170 LYS A C 1
ATOM 1321 O O . LYS A 1 170 ? -6.984 -15.179 2.306 1.00 86.00 170 LYS A O 1
ATOM 1326 N N . GLY A 1 171 ? -7.077 -15.389 4.538 1.00 89.50 171 GLY A N 1
ATOM 1327 C CA . GLY A 1 171 ? -6.048 -16.435 4.619 1.00 89.50 171 GLY A CA 1
ATOM 1328 C C . GLY A 1 171 ? -4.650 -15.946 4.229 1.00 89.50 171 GLY A C 1
ATOM 1329 O O . GLY A 1 171 ? -3.817 -16.733 3.788 1.00 89.50 171 GLY A O 1
ATOM 1330 N N . VAL A 1 172 ? -4.400 -14.641 4.346 1.00 88.69 172 VAL A N 1
ATOM 1331 C CA . VAL A 1 172 ? -3.157 -14.013 3.888 1.00 88.69 172 VAL A CA 1
ATOM 1332 C C . VAL A 1 172 ? -2.052 -14.248 4.908 1.00 88.69 172 VAL A C 1
ATOM 1334 O O . VAL A 1 172 ? -2.245 -14.036 6.103 1.00 88.69 172 VAL A O 1
ATOM 1337 N N . THR A 1 173 ? -0.868 -14.627 4.428 1.00 91.06 173 THR A N 1
ATOM 1338 C CA . THR A 1 173 ? 0.353 -14.638 5.244 1.00 91.06 173 THR A CA 1
ATOM 1339 C C . THR A 1 173 ? 1.059 -13.298 5.075 1.00 91.06 173 THR A C 1
ATOM 1341 O O . THR A 1 173 ? 1.582 -13.008 4.002 1.00 91.06 173 THR A O 1
ATOM 1344 N N . LEU A 1 174 ? 1.020 -12.456 6.108 1.00 88.19 174 LEU A N 1
ATOM 1345 C CA . LEU A 1 174 ? 1.682 -11.149 6.092 1.00 88.19 174 LEU A CA 1
ATOM 1346 C C . LEU A 1 174 ? 3.202 -11.293 6.226 1.00 88.19 174 LEU A C 1
ATOM 1348 O O . LEU A 1 174 ? 3.704 -12.313 6.688 1.00 88.19 174 LEU A O 1
ATOM 1352 N N . ILE A 1 175 ? 3.920 -10.247 5.820 1.00 86.12 175 ILE A N 1
ATOM 1353 C CA . ILE A 1 175 ? 5.381 -10.180 5.922 1.00 86.12 175 ILE A CA 1
ATOM 1354 C C . ILE A 1 175 ? 5.797 -10.224 7.403 1.00 86.12 175 ILE A C 1
ATOM 1356 O O . ILE A 1 175 ? 5.171 -9.580 8.250 1.00 86.12 175 ILE A O 1
ATOM 1360 N N . ASP A 1 176 ? 6.871 -10.950 7.714 1.00 85.00 176 ASP A N 1
ATOM 1361 C CA . ASP A 1 176 ? 7.454 -10.963 9.058 1.00 85.00 176 ASP A CA 1
ATOM 1362 C C . ASP A 1 176 ? 7.829 -9.545 9.511 1.00 85.00 176 ASP A C 1
ATOM 1364 O O . ASP A 1 176 ? 8.317 -8.722 8.730 1.00 85.00 176 ASP A O 1
ATOM 1368 N N . ASP A 1 177 ? 7.589 -9.251 10.789 1.00 90.56 177 ASP A N 1
ATOM 1369 C CA . ASP A 1 177 ? 7.848 -7.943 11.398 1.00 90.56 177 ASP A CA 1
ATOM 1370 C C . ASP A 1 177 ? 7.204 -6.755 10.652 1.00 90.56 177 ASP A C 1
ATOM 1372 O O . ASP A 1 177 ? 7.672 -5.619 10.778 1.00 90.56 177 ASP A O 1
ATOM 1376 N N . PHE A 1 178 ? 6.116 -6.978 9.892 1.00 91.50 178 PHE A N 1
ATOM 1377 C CA . PHE A 1 178 ? 5.497 -5.930 9.065 1.00 91.50 178 PHE A CA 1
ATOM 1378 C C . PHE A 1 178 ? 5.169 -4.660 9.858 1.00 91.50 178 PHE A C 1
ATOM 1380 O O . PHE A 1 178 ? 5.294 -3.568 9.320 1.00 91.50 178 PHE A O 1
ATOM 1387 N N . VAL A 1 179 ? 4.778 -4.778 11.132 1.00 94.50 179 VAL A N 1
ATOM 1388 C CA . VAL A 1 179 ? 4.496 -3.619 11.991 1.00 94.50 179 VAL A CA 1
ATOM 1389 C C . VAL A 1 179 ? 5.748 -2.765 12.162 1.00 94.50 179 VAL A C 1
ATOM 1391 O O . VAL A 1 179 ? 5.718 -1.587 11.821 1.00 94.50 179 VAL A O 1
ATOM 1394 N N . THR A 1 180 ? 6.852 -3.355 12.626 1.00 93.62 180 THR A N 1
ATOM 1395 C CA . THR A 1 180 ? 8.128 -2.652 12.824 1.00 93.62 180 THR A CA 1
ATOM 1396 C C . THR A 1 180 ? 8.582 -1.993 11.527 1.00 93.62 180 THR A C 1
ATOM 1398 O O . THR A 1 180 ? 8.832 -0.790 11.498 1.00 93.62 180 THR A O 1
ATOM 1401 N N . ARG A 1 181 ? 8.568 -2.746 10.422 1.00 92.69 181 ARG A N 1
ATOM 1402 C CA . ARG A 1 181 ? 8.988 -2.243 9.109 1.00 92.69 181 ARG A CA 1
ATOM 1403 C C . ARG A 1 181 ? 8.091 -1.125 8.580 1.00 92.69 181 ARG A C 1
ATOM 1405 O O . ARG A 1 181 ? 8.583 -0.187 7.961 1.00 92.69 181 ARG A O 1
ATOM 1412 N N . LEU A 1 182 ? 6.777 -1.191 8.807 1.00 94.00 182 LEU A N 1
ATOM 1413 C CA . LEU A 1 182 ? 5.842 -0.133 8.412 1.00 94.00 182 LEU A CA 1
ATOM 1414 C C . LEU A 1 182 ? 5.978 1.121 9.274 1.00 94.00 182 LEU A C 1
ATOM 1416 O O . LEU A 1 182 ? 5.781 2.223 8.761 1.00 94.00 182 LEU A O 1
ATOM 1420 N N . ARG A 1 183 ? 6.314 0.983 10.559 1.00 94.69 183 ARG A N 1
ATOM 1421 C CA . ARG A 1 183 ? 6.615 2.117 11.443 1.00 94.69 183 ARG A CA 1
ATOM 1422 C C . ARG A 1 183 ? 7.915 2.805 11.025 1.00 94.69 183 ARG A C 1
ATOM 1424 O O . ARG A 1 183 ? 7.910 4.016 10.822 1.00 94.69 183 ARG A O 1
ATOM 1431 N N . GLU A 1 184 ? 8.975 2.038 10.765 1.00 92.50 184 GLU A N 1
ATOM 1432 C CA . GLU A 1 184 ? 10.235 2.542 10.191 1.00 92.50 184 GLU A CA 1
ATOM 1433 C C . GLU A 1 184 ? 10.010 3.224 8.836 1.00 92.50 184 GLU A C 1
ATOM 1435 O O . GLU A 1 184 ? 10.477 4.344 8.616 1.00 92.50 184 GLU A O 1
ATOM 1440 N N . TYR A 1 185 ? 9.216 2.595 7.960 1.00 91.38 185 TYR A N 1
ATOM 1441 C CA . TYR A 1 185 ? 8.786 3.192 6.700 1.00 91.38 185 TYR A CA 1
ATOM 1442 C C . TYR A 1 185 ? 8.089 4.525 6.923 1.00 91.38 185 TYR A C 1
ATOM 1444 O O . TYR A 1 185 ? 8.488 5.528 6.348 1.00 91.38 185 TYR A O 1
ATOM 1452 N N . THR A 1 186 ? 7.113 4.576 7.823 1.00 93.50 186 THR A N 1
ATOM 1453 C CA . THR A 1 186 ? 6.355 5.798 8.114 1.00 93.50 186 THR A CA 1
ATOM 1454 C C . THR A 1 186 ? 7.236 6.926 8.649 1.00 93.50 186 THR A C 1
ATOM 1456 O O . THR A 1 186 ? 7.072 8.069 8.225 1.00 93.50 186 THR A O 1
ATOM 1459 N N . ALA A 1 187 ? 8.179 6.621 9.544 1.00 92.56 187 ALA A N 1
ATOM 1460 C CA . ALA A 1 187 ? 9.082 7.606 10.138 1.00 92.56 187 ALA A CA 1
ATOM 1461 C C . ALA A 1 187 ? 10.021 8.260 9.110 1.00 92.56 187 ALA A C 1
ATOM 1463 O O . ALA A 1 187 ? 10.402 9.418 9.279 1.00 92.56 187 ALA A O 1
ATOM 1464 N N . GLY A 1 188 ? 10.394 7.528 8.055 1.00 87.69 188 GLY A N 1
ATOM 1465 C CA . GLY A 1 188 ? 11.322 7.997 7.025 1.00 87.69 188 GLY A CA 1
ATOM 1466 C C . GLY A 1 188 ? 10.696 8.842 5.912 1.00 87.69 188 GLY A C 1
ATOM 1467 O O . GLY A 1 188 ? 11.440 9.394 5.103 1.00 87.69 188 GLY A O 1
ATOM 1468 N N . LEU A 1 189 ? 9.365 8.938 5.834 1.00 87.19 189 LEU A N 1
ATOM 1469 C CA . LEU A 1 189 ? 8.669 9.531 4.687 1.00 87.19 189 LEU A CA 1
ATOM 1470 C C . LEU A 1 189 ? 8.287 10.994 4.886 1.00 87.19 189 LEU A C 1
ATOM 1472 O O . LEU A 1 189 ? 7.707 11.376 5.903 1.00 87.19 189 LEU A O 1
ATOM 1476 N N . ASP A 1 190 ? 8.447 11.770 3.817 1.00 85.31 190 ASP A N 1
ATOM 1477 C CA . ASP A 1 190 ? 7.818 13.079 3.666 1.00 85.31 190 ASP A CA 1
ATOM 1478 C C . ASP A 1 190 ? 6.610 12.983 2.720 1.00 85.31 190 ASP A C 1
ATOM 1480 O O . ASP A 1 190 ? 6.641 13.401 1.561 1.00 85.31 190 ASP A O 1
ATOM 1484 N N . ALA A 1 191 ? 5.535 12.356 3.204 1.00 85.44 191 ALA A N 1
ATOM 1485 C CA . ALA A 1 191 ? 4.284 12.201 2.465 1.00 85.44 191 ALA A CA 1
ATOM 1486 C C . ALA A 1 191 ? 3.107 12.807 3.231 1.00 85.44 191 ALA A C 1
ATOM 1488 O O . ALA A 1 191 ? 3.029 12.731 4.459 1.00 85.44 191 ALA A O 1
ATOM 1489 N N . ARG A 1 192 ? 2.143 13.377 2.498 1.00 91.06 192 ARG A N 1
ATOM 1490 C CA . ARG A 1 192 ? 0.930 13.947 3.098 1.00 91.06 192 ARG A CA 1
ATOM 1491 C C . ARG A 1 192 ? -0.093 12.880 3.471 1.00 91.06 192 ARG A C 1
ATOM 1493 O O . ARG A 1 192 ? -0.291 11.892 2.764 1.00 91.06 192 ARG A O 1
ATOM 1500 N N . VAL A 1 193 ? -0.826 13.140 4.546 1.00 94.38 193 VAL A N 1
ATOM 1501 C CA . VAL A 1 193 ? -1.968 12.332 4.979 1.00 94.38 193 VAL A CA 1
ATOM 1502 C C . VAL A 1 193 ? -3.143 12.486 4.003 1.00 94.38 193 VAL A C 1
ATOM 1504 O O . VAL A 1 193 ? -3.652 13.589 3.799 1.00 94.38 193 VAL A O 1
ATOM 1507 N N . VAL A 1 194 ? -3.621 11.374 3.426 1.00 91.69 194 VAL A N 1
ATOM 1508 C CA . VAL A 1 194 ? -4.760 11.351 2.492 1.00 91.69 194 VAL A CA 1
ATOM 1509 C C . VAL A 1 194 ? -5.637 10.119 2.716 1.00 91.69 194 VAL A C 1
ATOM 1511 O O . VAL A 1 194 ? -5.223 8.987 2.481 1.00 91.69 194 VAL A O 1
ATOM 1514 N N . VAL A 1 195 ? -6.899 10.347 3.075 1.00 91.50 195 VAL A N 1
ATOM 1515 C CA . VAL A 1 195 ? -7.918 9.293 3.195 1.00 91.50 195 VAL A CA 1
ATOM 1516 C C . VAL A 1 195 ? -8.648 9.155 1.860 1.00 91.50 195 VAL A C 1
ATOM 1518 O O . VAL A 1 195 ? -9.254 10.116 1.387 1.00 91.50 195 VAL A O 1
ATOM 1521 N N . LYS A 1 196 ? -8.592 7.967 1.245 1.00 88.12 196 LYS A N 1
ATOM 1522 C CA . LYS A 1 196 ? -9.311 7.655 -0.001 1.00 88.12 196 LYS A CA 1
ATOM 1523 C C . LYS A 1 196 ? -10.356 6.565 0.268 1.00 88.12 196 LYS A C 1
ATOM 1525 O O . LYS A 1 196 ? -9.944 5.448 0.577 1.00 88.12 196 LYS A O 1
ATOM 1530 N N . PRO A 1 197 ? -11.666 6.826 0.083 1.00 87.44 197 PRO A N 1
ATOM 1531 C CA . PRO A 1 197 ? -12.729 5.859 0.385 1.00 87.44 197 PRO A CA 1
ATOM 1532 C C . PRO A 1 197 ? -12.516 4.473 -0.241 1.00 87.44 197 PRO A C 1
ATOM 1534 O O . PRO A 1 197 ? -12.695 3.459 0.426 1.00 87.44 197 PRO A O 1
ATOM 1537 N N . ALA A 1 198 ? -12.049 4.424 -1.494 1.00 83.88 198 ALA A N 1
ATOM 1538 C CA . ALA A 1 198 ? -11.831 3.176 -2.228 1.00 83.88 198 ALA A CA 1
ATOM 1539 C C . ALA A 1 198 ? -10.863 2.202 -1.529 1.00 83.88 198 ALA A C 1
ATOM 1541 O O . ALA A 1 198 ? -11.083 0.998 -1.579 1.00 83.88 198 ALA A O 1
ATOM 1542 N N . ARG A 1 199 ? -9.841 2.708 -0.822 1.00 87.62 199 ARG A N 1
ATOM 1543 C CA . ARG A 1 199 ? -8.855 1.877 -0.100 1.00 87.62 199 ARG A CA 1
ATOM 1544 C C . ARG A 1 199 ? -9.461 1.178 1.115 1.00 87.62 199 ARG A C 1
ATOM 1546 O O . ARG A 1 199 ? -9.004 0.123 1.527 1.00 87.62 199 ARG A O 1
ATOM 1553 N N . HIS A 1 200 ? -10.497 1.775 1.691 1.00 92.06 200 HIS A N 1
ATOM 1554 C CA . HIS A 1 200 ? -11.120 1.294 2.918 1.00 92.06 200 HIS A CA 1
ATOM 1555 C C . HIS A 1 200 ? -12.308 0.366 2.670 1.00 92.06 200 HIS A C 1
ATOM 1557 O O . HIS A 1 200 ? -12.802 -0.252 3.613 1.00 92.06 200 HIS A O 1
ATOM 1563 N N . LYS A 1 201 ? -12.775 0.285 1.418 1.00 90.19 201 LYS A N 1
ATOM 1564 C CA . LYS A 1 201 ? -14.016 -0.394 1.050 1.00 90.19 201 LYS A CA 1
ATOM 1565 C C . LYS A 1 201 ? -14.031 -1.860 1.485 1.00 90.19 201 LYS A C 1
ATOM 1567 O O . LYS A 1 201 ? -15.009 -2.286 2.079 1.00 90.19 201 LYS A O 1
ATOM 1572 N N . MET A 1 202 ? -12.940 -2.600 1.269 1.00 91.38 202 MET A N 1
ATOM 1573 C CA . MET A 1 202 ? -12.858 -4.016 1.653 1.00 91.38 202 MET A CA 1
ATOM 1574 C C . MET A 1 202 ? -13.111 -4.225 3.153 1.00 91.38 202 MET A C 1
ATOM 1576 O O . MET A 1 202 ? -13.984 -5.004 3.522 1.00 91.38 202 MET A O 1
ATOM 1580 N N . PHE A 1 203 ? -12.373 -3.515 4.011 1.00 94.62 203 PHE A N 1
ATOM 1581 C CA . PHE A 1 203 ? -12.525 -3.622 5.464 1.00 94.62 203 PHE A CA 1
ATOM 1582 C C . PHE A 1 203 ? -13.916 -3.179 5.921 1.00 94.62 203 PHE A C 1
ATOM 1584 O O . PHE A 1 203 ? -14.542 -3.841 6.744 1.00 94.62 203 PHE A O 1
ATOM 1591 N N . TRP A 1 204 ? -14.438 -2.103 5.328 1.00 94.81 204 TRP A N 1
ATOM 1592 C CA . TRP A 1 204 ? -15.779 -1.619 5.633 1.00 94.81 204 TRP A CA 1
ATOM 1593 C C . TRP A 1 204 ? -16.878 -2.623 5.274 1.00 94.81 204 TRP A C 1
ATOM 1595 O O . TRP A 1 204 ? -17.793 -2.829 6.074 1.00 94.81 204 TRP A O 1
ATOM 1605 N N . ASP A 1 205 ? -16.794 -3.241 4.095 1.00 94.06 205 ASP A N 1
ATOM 1606 C CA . ASP A 1 205 ? -17.764 -4.227 3.619 1.00 94.06 205 ASP A CA 1
ATOM 1607 C C . ASP A 1 205 ? -17.752 -5.476 4.512 1.00 94.06 205 ASP A C 1
ATOM 1609 O O . ASP A 1 205 ? -18.818 -5.964 4.890 1.00 94.06 205 ASP A O 1
ATOM 1613 N N . ILE A 1 206 ? -16.566 -5.937 4.932 1.00 95.44 206 ILE A N 1
ATOM 1614 C CA . ILE A 1 206 ? -16.419 -7.026 5.912 1.00 95.44 206 ILE A CA 1
ATOM 1615 C C . ILE A 1 206 ? -17.100 -6.645 7.236 1.00 95.44 206 ILE A C 1
ATOM 1617 O O . ILE A 1 206 ? -17.918 -7.408 7.751 1.00 95.44 206 ILE A O 1
ATOM 1621 N N . SER A 1 207 ? -16.847 -5.438 7.750 1.00 95.94 207 SER A N 1
ATOM 1622 C CA . SER A 1 207 ? -17.518 -4.931 8.952 1.00 95.94 207 SER A CA 1
ATOM 1623 C C . SER A 1 207 ? -19.040 -4.862 8.811 1.00 95.94 207 SER A C 1
ATOM 1625 O O . SER A 1 207 ? -19.756 -5.132 9.777 1.00 95.94 207 SER A O 1
ATOM 1627 N N . GLN A 1 208 ? -19.573 -4.499 7.637 1.00 95.44 208 GLN A N 1
ATOM 1628 C CA . GLN A 1 208 ? -21.025 -4.500 7.424 1.00 95.44 208 GLN A CA 1
ATOM 1629 C C . GLN A 1 208 ? -21.596 -5.914 7.400 1.00 95.44 208 GLN A C 1
ATOM 1631 O O . GLN A 1 208 ? -22.649 -6.133 7.994 1.00 95.44 208 GLN A O 1
ATOM 1636 N N . ALA A 1 209 ? -20.914 -6.859 6.751 1.00 96.06 209 ALA A N 1
ATOM 1637 C CA . ALA A 1 209 ? -21.364 -8.243 6.662 1.00 96.06 209 ALA A CA 1
ATOM 1638 C C . ALA A 1 209 ? -21.490 -8.888 8.054 1.00 96.06 209 ALA A C 1
ATOM 1640 O O . ALA A 1 209 ? -22.548 -9.424 8.381 1.00 96.06 209 ALA A O 1
ATOM 1641 N N . HIS A 1 210 ? -20.474 -8.736 8.913 1.00 96.81 210 HIS A N 1
ATOM 1642 C CA . HIS A 1 210 ? -20.519 -9.220 10.303 1.00 96.81 210 HIS A CA 1
ATOM 1643 C C . HIS A 1 210 ? -21.696 -8.600 11.072 1.00 96.81 210 HIS A C 1
ATOM 1645 O O . HIS A 1 210 ? -22.504 -9.307 11.673 1.00 96.81 210 HIS A O 1
ATOM 1651 N N . ARG A 1 211 ? -21.900 -7.280 10.967 1.00 94.69 211 ARG A N 1
ATOM 1652 C CA . ARG A 1 211 ? -23.039 -6.611 11.627 1.00 94.69 211 ARG A CA 1
ATOM 1653 C C . ARG A 1 211 ? -24.401 -7.077 11.113 1.00 94.69 211 ARG A C 1
ATOM 1655 O O . ARG A 1 211 ? -25.328 -7.207 11.910 1.00 94.69 211 ARG A O 1
ATOM 1662 N N . GLN A 1 212 ? -24.543 -7.323 9.810 1.00 95.88 212 GLN A N 1
ATOM 1663 C CA . GLN A 1 212 ? -25.774 -7.875 9.226 1.00 95.88 212 GLN A CA 1
ATOM 1664 C C . GLN A 1 212 ? -26.077 -9.271 9.783 1.00 95.88 212 GLN A C 1
ATOM 1666 O O . GLN A 1 212 ? -27.238 -9.588 10.045 1.00 95.88 212 GLN A O 1
ATOM 1671 N N . ASN A 1 213 ? -25.032 -10.051 10.064 1.00 96.19 213 ASN A N 1
ATOM 1672 C CA . ASN A 1 213 ? -25.117 -11.357 10.714 1.00 96.19 213 ASN A CA 1
ATOM 1673 C C . ASN A 1 213 ? -25.254 -11.282 12.246 1.00 96.19 213 ASN A C 1
ATOM 1675 O O . ASN A 1 213 ? -25.346 -12.318 12.898 1.00 96.19 213 ASN A O 1
ATOM 1679 N N . LYS A 1 214 ? -25.338 -10.074 12.826 1.00 96.00 214 LYS A N 1
ATOM 1680 C CA . LYS A 1 214 ? -25.361 -9.817 14.280 1.00 96.00 214 LYS A CA 1
ATOM 1681 C C . LYS A 1 214 ? -24.091 -10.278 15.008 1.00 96.00 214 LYS A C 1
ATOM 1683 O O . LYS A 1 214 ? -24.136 -10.565 16.202 1.00 96.00 214 LYS A O 1
ATOM 1688 N N . GLU A 1 215 ? -22.977 -10.330 14.293 1.00 96.50 215 GLU A N 1
ATOM 1689 C CA . GLU A 1 215 ? -21.648 -10.606 14.826 1.00 96.50 215 GLU A CA 1
ATOM 1690 C C . GLU A 1 215 ? -20.963 -9.299 15.250 1.00 96.50 215 GLU A C 1
ATOM 1692 O O . GLU A 1 215 ? -21.389 -8.191 14.894 1.00 96.50 215 GLU A O 1
ATOM 1697 N N . GLU A 1 216 ? -19.904 -9.426 16.049 1.00 96.25 216 GLU A N 1
ATOM 1698 C CA . GLU A 1 216 ? -19.068 -8.286 16.409 1.00 96.25 216 GLU A CA 1
ATOM 1699 C C . GLU A 1 216 ? -18.368 -7.723 15.172 1.00 96.25 216 GLU A C 1
ATOM 1701 O O . GLU A 1 216 ? -17.985 -8.449 14.261 1.00 96.25 216 GLU A O 1
ATOM 1706 N N . ASP A 1 217 ? -18.190 -6.405 15.144 1.00 97.25 217 ASP A N 1
ATOM 1707 C CA . ASP A 1 217 ? -17.417 -5.765 14.089 1.00 97.25 217 ASP A CA 1
ATOM 1708 C C . ASP A 1 217 ? -15.944 -6.200 14.188 1.00 97.25 217 ASP A C 1
ATOM 1710 O O . ASP A 1 217 ? -15.341 -5.955 15.232 1.00 97.25 217 ASP A O 1
ATOM 1714 N N . PRO A 1 218 ? -15.349 -6.791 13.137 1.00 96.75 218 PRO A N 1
ATOM 1715 C CA . PRO A 1 218 ? -13.956 -7.222 13.150 1.00 96.75 218 PRO A CA 1
ATOM 1716 C C . PRO A 1 218 ? -12.954 -6.067 12.984 1.00 96.75 218 PRO A C 1
ATOM 1718 O O . PRO A 1 218 ? -11.774 -6.267 13.253 1.00 96.75 218 PRO A O 1
ATOM 1721 N N . CYS A 1 219 ? -13.398 -4.868 12.573 1.00 97.25 219 CYS A N 1
ATOM 1722 C CA . CYS A 1 219 ? -12.566 -3.658 12.497 1.00 97.25 219 CYS A CA 1
ATOM 1723 C C . CYS A 1 219 ? -13.177 -2.492 13.311 1.00 97.25 219 CYS A C 1
ATOM 1725 O O . CYS A 1 219 ? -13.527 -1.454 12.731 1.00 97.25 219 CYS A O 1
ATOM 1727 N N . PRO A 1 220 ? -13.400 -2.633 14.632 1.00 97.31 220 PRO A N 1
ATOM 1728 C CA . PRO A 1 220 ? -14.176 -1.665 15.406 1.00 97.31 220 PRO A CA 1
ATOM 1729 C C . PRO A 1 220 ? -13.522 -0.278 15.487 1.00 97.31 220 PRO A C 1
ATOM 1731 O O . PRO A 1 220 ? -14.226 0.739 15.401 1.00 97.31 220 PRO A O 1
ATOM 1734 N N . GLN A 1 221 ? -12.194 -0.201 15.622 1.00 97.62 221 GLN A N 1
ATOM 1735 C CA . GLN A 1 221 ? -11.447 1.058 15.642 1.00 97.62 221 GLN A CA 1
ATOM 1736 C C . GLN A 1 221 ? -11.538 1.746 14.278 1.00 97.62 221 GLN A C 1
ATOM 1738 O O . GLN A 1 221 ? -11.924 2.918 14.196 1.00 97.62 221 GLN A O 1
ATOM 1743 N N . HIS A 1 222 ? -11.246 1.015 13.203 1.00 97.50 222 HIS A N 1
ATOM 1744 C CA . HIS A 1 222 ? -11.280 1.513 11.832 1.00 97.50 222 HIS A CA 1
ATOM 1745 C C . HIS A 1 222 ? -12.683 1.957 11.410 1.00 97.50 222 HIS A C 1
ATOM 1747 O O . HIS A 1 222 ? -12.867 3.099 10.989 1.00 97.50 222 HIS A O 1
ATOM 1753 N N . SER A 1 223 ? -13.707 1.127 11.618 1.00 96.88 223 SER A N 1
ATOM 1754 C CA . SER A 1 223 ? -15.106 1.463 11.327 1.00 96.88 223 SER A CA 1
ATOM 1755 C C . SER A 1 223 ? -15.558 2.740 12.035 1.00 96.88 223 SER A C 1
ATOM 1757 O O . SER A 1 223 ? -16.211 3.603 11.436 1.00 96.88 223 SER A O 1
ATOM 1759 N N . LYS A 1 224 ? -15.232 2.878 13.326 1.00 96.44 224 LYS A N 1
ATOM 1760 C CA . LYS A 1 224 ? -15.563 4.074 14.111 1.00 96.44 224 LYS A CA 1
ATOM 1761 C C . LYS A 1 224 ? -14.841 5.305 13.567 1.00 96.44 224 LYS A C 1
ATOM 1763 O O . LYS A 1 224 ? -15.455 6.371 13.459 1.00 96.44 224 LYS A O 1
ATOM 1768 N N . ALA A 1 225 ? -13.569 5.162 13.202 1.00 96.75 225 ALA A N 1
ATOM 1769 C CA . ALA A 1 225 ? -12.773 6.230 12.615 1.00 96.75 225 ALA A CA 1
ATOM 1770 C C . ALA A 1 225 ? -13.357 6.708 11.281 1.00 96.75 225 ALA A C 1
ATOM 1772 O O . ALA A 1 225 ? -13.594 7.903 11.109 1.00 96.75 225 ALA A O 1
ATOM 1773 N N . LEU A 1 226 ? -13.677 5.787 10.371 1.00 96.00 226 LEU A N 1
ATOM 1774 C CA . LEU A 1 226 ? -14.244 6.123 9.068 1.00 96.00 226 LEU A CA 1
ATOM 1775 C C . LEU A 1 226 ? -15.586 6.860 9.177 1.00 96.00 226 LEU A C 1
ATOM 1777 O O . LEU A 1 226 ? -15.800 7.842 8.460 1.00 96.00 226 LEU A O 1
ATOM 1781 N N . LYS A 1 227 ? -16.453 6.451 10.116 1.00 94.38 227 LYS A N 1
ATOM 1782 C CA . LYS A 1 227 ? -17.703 7.165 10.431 1.00 94.38 227 LYS A CA 1
ATOM 1783 C C . LYS A 1 227 ? -17.432 8.589 10.919 1.00 94.38 227 LYS A C 1
ATOM 1785 O O . LYS A 1 227 ? -18.035 9.534 10.414 1.00 94.38 227 LYS A O 1
ATOM 1790 N N . LYS A 1 228 ? -16.498 8.767 11.864 1.00 95.44 228 LYS A N 1
ATOM 1791 C CA . LYS A 1 228 ? -16.113 10.093 12.387 1.00 95.44 228 LYS A CA 1
ATOM 1792 C C . LYS A 1 228 ? -15.556 11.000 11.286 1.00 95.44 228 LYS A C 1
ATOM 1794 O O . LYS A 1 228 ? -15.844 12.194 11.273 1.00 95.44 228 LYS A O 1
ATOM 1799 N N . LEU A 1 229 ? -14.791 10.430 10.357 1.00 94.75 229 LEU A N 1
ATOM 1800 C CA . LEU A 1 229 ? -14.189 11.138 9.228 1.00 94.75 229 LEU A CA 1
ATOM 1801 C C . LEU A 1 229 ? -15.150 11.379 8.056 1.00 94.75 229 LEU A C 1
ATOM 1803 O O . LEU A 1 229 ? -14.790 12.121 7.144 1.00 94.75 229 LEU A O 1
ATOM 1807 N N . LYS A 1 230 ? -16.345 10.769 8.063 1.00 93.75 230 LYS A N 1
ATOM 1808 C CA . LYS A 1 230 ? -17.281 10.754 6.923 1.00 93.75 230 LYS A CA 1
ATOM 1809 C C . LYS A 1 230 ? -16.607 10.264 5.630 1.00 93.75 230 LYS A C 1
ATOM 1811 O O . LYS A 1 230 ? -16.854 10.789 4.549 1.00 93.75 230 LYS A O 1
ATOM 1816 N N . ALA A 1 231 ? -15.716 9.278 5.756 1.00 87.06 231 ALA A N 1
ATOM 1817 C CA . ALA A 1 231 ? -14.863 8.780 4.671 1.00 87.06 231 ALA A CA 1
ATOM 1818 C C . ALA A 1 231 ? -15.509 7.663 3.827 1.00 87.06 231 ALA A C 1
ATOM 1820 O O . ALA A 1 231 ? -14.872 7.103 2.939 1.00 87.06 231 ALA A O 1
ATOM 1821 N N . ILE A 1 232 ? -16.759 7.327 4.121 1.00 81.31 232 ILE A N 1
ATOM 1822 C CA . ILE A 1 232 ? -17.549 6.238 3.545 1.00 81.31 232 ILE A CA 1
ATOM 1823 C C . ILE A 1 232 ? -19.034 6.621 3.657 1.00 81.31 232 ILE A C 1
ATOM 1825 O O . ILE A 1 232 ? -19.376 7.437 4.524 1.00 81.31 232 ILE A O 1
ATOM 1829 N N . PRO A 1 233 ? -19.912 6.068 2.803 1.00 64.00 233 PRO A N 1
ATOM 1830 C CA . PRO A 1 233 ? -21.350 6.298 2.895 1.00 64.00 233 PRO A CA 1
ATOM 1831 C C . PRO A 1 233 ? -21.900 5.916 4.275 1.00 64.00 233 PRO A C 1
ATOM 1833 O O . PRO A 1 233 ? -21.403 4.982 4.907 1.00 64.00 233 PRO A O 1
ATOM 1836 N N . SER A 1 234 ? -22.893 6.686 4.730 1.00 52.41 234 SER A N 1
ATOM 1837 C CA . SER A 1 234 ? -23.618 6.450 5.989 1.00 52.41 234 SER A CA 1
ATOM 1838 C C . SER A 1 234 ? -24.472 5.196 5.910 1.00 52.41 234 SER A C 1
ATOM 1840 O O . SER A 1 234 ? -25.099 5.012 4.844 1.00 52.41 234 SER A O 1
#

Secondary structure (DSSP, 8-state):
-GGGTTTS-TT-S-SSS-EEE-S-GGGHHHHHHHS-GGGGGGEEEES---STTSGGGS-SSEEEE---EEPPPPTT-SSPPEE-SS--EEEESTTHHHHHHHHHTTT--EEE--HHHHHHHHHHHHHHHHHHHHHHHHTT-SBHHHHHHHHHHHHHHHHHHHHHHHHHHH---PPTTHHHHHHHHHHH---B----HHHHHHHHHHHHHHHHTTPPPSSHHHHHHHHHHT-S--